Protein AF-A0AAR5PXJ8-F1 (afdb_monomer_lite)

InterPro domains:
  IPR001152 Beta-thymosin [PF01290] (29-71)
  IPR001152 Beta-thymosin [PF01290] (79-110)
  IPR001152 Beta-thymosin [PF01290] (115-148)
  IPR001152 Beta-thymosin [PF01290] (153-185)
  IPR001152 Beta-thymosin [SM00152] (38-74)
  IPR001152 Beta-thymosin [SM00152] (76-112)
  IPR001152 Beta-thymosin [SM00152] (114-150)
  IPR001152 Beta-thymosin [SM00152] (152-186)
  IPR038386 Beta-thymosin superfamily [G3DSA:1.20.5.520] (36-72)
  IPR038386 Beta-thymosin superfamily [G3DSA:1.20.5.520] (73-110)
  IPR038386 Beta-thymosin superfamily [G3DSA:1.20.5.520] (111-148)
  IPR038386 Beta-thymosin superfamily [G3DSA:1.20.5.520] (149-186)

Sequence (186 aa):
MDWSRPSQCIDQMSSCAVPVAPAPPALKDLPKVAGDLKSELEGFSSSKLKNAETQEKIVLPSAEDLAAEKTEKALIEGIAKFDPAKLKHTETQEKNPLPDKDAVQQEKTHQNLLSGVEHFDKTTMKHAQTSEKIILPNTEVIEQEKAQSNLLSGIENFDSTKLKHAETQEKNPLPTKEVIDQEKSA

Organism: Dendroctonus ponderosae (NCBI:txid77166)

Radius of gyration: 66.38 Å; chains: 1; bounding box: 62×91×178 Å

pLDDT: mean 80.28, std 14.01, range [38.31, 96.25]

Foldseek 3Di:
DDDDDDDDDPDDDPDDDDPPDDDDDDPVRDDDDPPVNVVCVVPDDPVPDDDDDDDPPPDDQDPVNVVVVVVVVVVVVCVVPDDCVPDDDDDDDPPPDDDDPVRVVVVVVVVVVVVCVVPPDPVPDDDDDDDDPPPDPDPVRVVVVVVVVVVVVCVVPPDPVPDDDDDDDDPPPDDDPVNVVVVVVD

Structure (mmCIF, N/CA/C/O backbone):
data_AF-A0AAR5PXJ8-F1
#
_entry.id   AF-A0AAR5PXJ8-F1
#
loop_
_atom_site.group_PDB
_atom_site.id
_atom_site.type_symbol
_atom_site.label_atom_id
_atom_site.label_alt_id
_atom_site.label_comp_id
_atom_site.label_asym_id
_atom_site.label_entity_id
_atom_site.label_seq_id
_atom_site.pdbx_PDB_ins_code
_atom_site.Cartn_x
_atom_site.Cartn_y
_atom_site.Cartn_z
_atom_site.occupancy
_atom_site.B_iso_or_equiv
_atom_site.auth_seq_id
_atom_site.auth_comp_id
_atom_site.auth_asym_id
_atom_site.auth_atom_id
_atom_site.pdbx_PDB_model_num
ATOM 1 N N . MET A 1 1 ? -10.181 6.495 -48.907 1.00 41.66 1 MET A N 1
ATOM 2 C CA . MET A 1 1 ? -10.551 7.835 -49.400 1.00 41.66 1 MET A CA 1
ATOM 3 C C . MET A 1 1 ? -11.146 7.652 -50.778 1.00 41.66 1 MET A C 1
ATOM 5 O O . MET A 1 1 ? -10.424 7.308 -51.701 1.00 41.66 1 MET A O 1
ATOM 9 N N . ASP A 1 2 ? -12.467 7.739 -50.852 1.00 40.75 2 ASP A N 1
ATOM 10 C CA . ASP A 1 2 ? -13.265 7.433 -52.036 1.00 40.75 2 ASP A CA 1
ATOM 11 C C . ASP A 1 2 ? -13.431 8.703 -52.886 1.00 40.75 2 ASP A C 1
ATOM 13 O O . ASP A 1 2 ? -13.904 9.727 -52.391 1.00 40.75 2 ASP A O 1
ATOM 17 N N . TRP A 1 3 ? -12.965 8.656 -54.135 1.00 46.03 3 TRP A N 1
ATOM 18 C CA . TRP A 1 3 ? -13.109 9.723 -55.128 1.00 46.03 3 TRP A CA 1
ATOM 19 C C . TRP A 1 3 ? -14.407 9.492 -55.911 1.00 46.03 3 TRP A C 1
ATOM 21 O O . TRP A 1 3 ? -14.430 8.891 -56.982 1.00 46.03 3 TRP A O 1
ATOM 31 N N . SER A 1 4 ? -15.497 9.998 -55.345 1.00 46.69 4 SER A N 1
ATOM 32 C CA . SER A 1 4 ? -16.840 10.070 -55.926 1.00 46.69 4 SER A CA 1
ATOM 33 C C . SER A 1 4 ? -17.132 11.561 -56.154 1.00 46.69 4 SER A C 1
ATOM 35 O O . SER A 1 4 ? -16.934 12.345 -55.234 1.00 46.69 4 SER A O 1
ATOM 37 N N . ARG A 1 5 ? -17.568 12.101 -57.295 1.00 53.62 5 ARG A N 1
ATOM 38 C CA . ARG A 1 5 ? -18.177 11.601 -58.539 1.00 53.62 5 ARG A CA 1
ATOM 39 C C . ARG A 1 5 ? -18.138 12.774 -59.569 1.00 53.62 5 ARG A C 1
ATOM 41 O O . ARG A 1 5 ? -17.521 13.794 -59.267 1.00 53.62 5 ARG A O 1
ATOM 48 N N . PRO A 1 6 ? -18.716 12.675 -60.785 1.00 53.62 6 PRO A N 1
ATOM 49 C CA . PRO A 1 6 ? -18.151 13.261 -61.995 1.00 53.62 6 PRO A CA 1
ATOM 50 C C . PRO A 1 6 ? -18.909 14.483 -62.539 1.00 53.62 6 PRO A C 1
ATOM 52 O O . PRO A 1 6 ? -20.057 14.743 -62.191 1.00 53.62 6 PRO A O 1
ATOM 55 N N . SER A 1 7 ? -18.222 15.163 -63.462 1.00 54.22 7 SER A N 1
ATOM 56 C CA . SER A 1 7 ? -18.708 16.016 -64.559 1.00 54.22 7 SER A CA 1
ATOM 57 C C . SER A 1 7 ? -20.232 16.151 -64.692 1.00 54.22 7 SER A C 1
ATOM 59 O O . SER A 1 7 ? -20.905 15.268 -65.225 1.00 54.22 7 SER A O 1
ATOM 61 N N . GLN A 1 8 ? -20.754 17.309 -64.291 1.00 52.06 8 GLN A N 1
ATOM 62 C CA . GLN A 1 8 ? -22.044 17.808 -64.747 1.00 52.06 8 GLN A CA 1
ATOM 63 C C . GLN A 1 8 ? -21.935 19.296 -65.092 1.00 52.06 8 GLN A C 1
ATOM 65 O O . GLN A 1 8 ? -21.474 20.103 -64.289 1.00 52.06 8 GLN A O 1
ATOM 70 N N . CYS A 1 9 ? -22.426 19.602 -66.293 1.00 45.09 9 CYS A N 1
ATOM 71 C CA . CYS A 1 9 ? -22.956 20.896 -66.715 1.00 45.09 9 CYS A CA 1
ATOM 72 C C . CYS A 1 9 ? -21.932 21.999 -67.030 1.00 45.09 9 CYS A C 1
ATOM 74 O O . CYS A 1 9 ? -21.864 23.030 -66.366 1.00 45.09 9 CYS A O 1
ATOM 76 N N . ILE A 1 10 ? -21.219 21.820 -68.146 1.00 52.34 10 ILE A N 1
ATOM 77 C CA . ILE A 1 10 ? -20.881 22.939 -69.036 1.00 52.34 10 ILE A CA 1
ATOM 78 C C . ILE A 1 10 ? -22.107 23.142 -69.923 1.00 52.34 10 ILE A C 1
ATOM 80 O O . ILE A 1 10 ? -22.265 22.409 -70.885 1.00 52.34 10 ILE A O 1
ATOM 84 N N . ASP A 1 11 ? -23.004 24.038 -69.529 1.00 50.59 11 ASP A N 1
ATOM 85 C CA . ASP A 1 11 ? -23.896 24.807 -70.410 1.00 50.59 11 ASP A CA 1
ATOM 86 C C . ASP A 1 11 ? -24.884 25.548 -69.508 1.00 50.59 11 ASP A C 1
ATOM 88 O O . ASP A 1 11 ? -25.846 24.946 -69.048 1.00 50.59 11 ASP A O 1
ATOM 92 N N . GLN A 1 12 ? -24.567 26.802 -69.155 1.00 53.12 12 GLN A N 1
ATOM 93 C CA . GLN A 1 12 ? -25.492 27.949 -69.105 1.00 53.12 12 GLN A CA 1
ATOM 94 C C . GLN A 1 12 ? -24.784 29.168 -68.475 1.00 53.12 12 GLN A C 1
ATOM 96 O O . GLN A 1 12 ? -25.080 29.582 -67.358 1.00 53.12 12 GLN A O 1
ATOM 101 N N . MET A 1 13 ? -23.848 29.787 -69.196 1.00 43.59 13 MET A N 1
ATOM 102 C CA . MET A 1 13 ? -23.391 31.147 -68.879 1.00 43.59 13 MET A CA 1
ATOM 103 C C . MET A 1 13 ? -23.861 32.084 -69.984 1.00 43.59 13 MET A C 1
ATOM 105 O O . MET A 1 13 ? -23.119 32.527 -70.854 1.00 43.59 13 MET A O 1
ATOM 109 N N . SER A 1 14 ? -25.166 32.346 -69.937 1.00 56.34 14 SER A N 1
ATOM 110 C CA . SER A 1 14 ? -25.780 33.490 -70.589 1.00 56.34 14 SER A CA 1
ATOM 111 C C . SER A 1 14 ? -25.512 34.738 -69.747 1.00 56.34 14 SER A C 1
ATOM 113 O O . SER A 1 14 ? -25.882 34.792 -68.578 1.00 56.34 14 SER A O 1
ATOM 115 N N . SER A 1 15 ? -24.941 35.750 -70.401 1.00 56.41 15 SER A N 1
ATOM 116 C CA . SER A 1 15 ? -25.080 37.173 -70.083 1.00 56.41 15 SER A CA 1
ATOM 117 C C . SER A 1 15 ? -24.477 37.686 -68.766 1.00 56.41 15 SER A C 1
ATOM 119 O O . SER A 1 15 ? -25.194 37.980 -67.815 1.00 56.41 15 SER A O 1
ATOM 121 N N . CYS A 1 16 ? -23.185 38.016 -68.813 1.00 38.31 16 CYS A N 1
ATOM 122 C CA . CYS A 1 16 ? -22.681 39.258 -68.221 1.00 38.31 16 CYS A CA 1
ATOM 123 C C . CYS A 1 16 ? -21.762 39.930 -69.247 1.00 38.31 16 CYS A C 1
ATOM 125 O O . CYS A 1 16 ? -20.748 39.361 -69.646 1.00 38.31 16 CYS A O 1
ATOM 127 N N . ALA A 1 17 ? -22.138 41.126 -69.701 1.00 55.94 17 ALA A N 1
ATOM 128 C CA . ALA A 1 17 ? -21.288 41.966 -70.529 1.00 55.94 17 ALA A CA 1
ATOM 129 C C . ALA A 1 17 ? -20.010 42.301 -69.745 1.00 55.94 17 ALA A C 1
ATOM 131 O O . ALA A 1 17 ? -20.057 43.015 -68.744 1.00 55.94 17 ALA A O 1
ATOM 132 N N . VAL A 1 18 ? -18.876 41.753 -70.181 1.00 49.53 18 VAL A N 1
ATOM 133 C CA . VAL A 1 18 ? -17.565 42.115 -69.640 1.00 49.53 18 VAL A CA 1
ATOM 134 C C . VAL A 1 18 ? -17.249 43.524 -70.150 1.00 49.53 18 VAL A C 1
ATOM 136 O O . VAL A 1 18 ? -17.271 43.733 -71.367 1.00 49.53 18 VAL A O 1
ATOM 139 N N . PRO A 1 19 ? -16.986 44.506 -69.272 1.00 53.78 19 PRO A N 1
ATOM 140 C CA . PRO A 1 19 ? -16.516 45.809 -69.712 1.00 53.78 19 PRO A CA 1
ATOM 141 C C . PRO A 1 19 ? -15.212 45.613 -70.488 1.00 53.78 19 PRO A C 1
ATOM 143 O O . PRO A 1 19 ? -14.282 44.971 -70.001 1.00 53.78 19 PRO A O 1
ATOM 146 N N . VAL A 1 20 ? -15.158 46.149 -71.708 1.00 52.81 20 VAL A N 1
ATOM 147 C CA . VAL A 1 20 ? -13.917 46.267 -72.480 1.00 52.81 20 VAL A CA 1
ATOM 148 C C . VAL A 1 20 ? -12.882 46.948 -71.586 1.00 52.81 20 VAL A C 1
ATOM 150 O O . VAL A 1 20 ? -13.023 48.120 -71.237 1.00 52.81 20 VAL A O 1
ATOM 153 N N . ALA A 1 21 ? -11.859 46.196 -71.179 1.00 54.09 21 ALA A N 1
ATOM 154 C CA . ALA A 1 21 ? -10.670 46.767 -70.571 1.00 54.09 21 ALA A CA 1
ATOM 155 C C . ALA A 1 21 ? -10.038 47.725 -71.597 1.00 54.09 21 ALA A C 1
ATOM 157 O O . ALA A 1 21 ? -9.929 47.356 -72.773 1.00 54.09 21 ALA A O 1
ATOM 158 N N . PRO A 1 22 ? -9.648 48.951 -71.207 1.00 63.47 22 PRO A N 1
ATOM 159 C CA . PRO A 1 22 ? -8.981 49.859 -72.126 1.00 63.47 22 PRO A CA 1
ATOM 160 C C . PRO A 1 22 ? -7.700 49.197 -72.645 1.00 63.47 22 PRO A C 1
ATOM 162 O O . PRO A 1 22 ? -6.952 48.579 -71.885 1.00 63.47 22 PRO A O 1
ATOM 165 N N . ALA A 1 23 ? -7.474 49.305 -73.955 1.00 66.31 23 ALA A N 1
ATOM 166 C CA . ALA A 1 23 ? -6.250 48.837 -74.591 1.00 66.31 23 ALA A CA 1
ATOM 167 C C . ALA A 1 23 ? -5.017 49.431 -73.876 1.00 66.31 23 ALA A C 1
ATOM 169 O O . ALA A 1 23 ? -5.089 50.577 -73.416 1.00 66.31 23 ALA A O 1
ATOM 170 N N . PRO A 1 24 ? -3.892 48.693 -73.778 1.00 64.69 24 PRO A N 1
ATOM 171 C CA . PRO A 1 24 ? -2.657 49.255 -73.247 1.00 64.69 24 PRO A CA 1
ATOM 172 C C . PRO A 1 24 ? -2.333 50.556 -74.001 1.00 64.69 24 PRO A C 1
ATOM 174 O O . PRO A 1 24 ? -2.459 50.578 -75.231 1.00 64.69 24 PRO A O 1
ATOM 177 N N . PRO A 1 25 ? -1.971 51.645 -73.295 1.00 67.25 25 PRO A N 1
ATOM 178 C CA . PRO A 1 25 ? -1.700 52.929 -73.928 1.00 67.25 25 PRO A CA 1
ATOM 179 C C . PRO A 1 25 ? -0.635 52.744 -75.007 1.00 67.25 25 PRO A C 1
ATOM 181 O O . PRO A 1 25 ? 0.381 52.077 -74.790 1.00 67.25 25 PRO A O 1
ATOM 184 N N . ALA A 1 26 ? -0.881 53.300 -76.194 1.00 72.06 26 ALA A N 1
ATOM 185 C CA . ALA A 1 26 ? 0.091 53.223 -77.271 1.00 72.06 26 ALA A CA 1
ATOM 186 C C . ALA A 1 26 ? 1.351 53.999 -76.858 1.00 72.06 26 ALA A C 1
ATOM 188 O O . ALA A 1 26 ? 1.280 54.924 -76.057 1.00 72.06 26 ALA A O 1
ATOM 189 N N . LEU A 1 27 ? 2.512 53.677 -77.436 1.00 67.38 27 LEU A N 1
ATOM 190 C CA . LEU A 1 27 ? 3.804 54.316 -77.111 1.00 67.38 27 LEU A CA 1
ATOM 191 C C . LEU A 1 27 ? 3.775 55.861 -77.109 1.00 67.38 27 LEU A C 1
ATOM 193 O O . LEU A 1 27 ? 4.568 56.502 -76.426 1.00 67.38 27 LEU A O 1
ATOM 197 N N . LYS A 1 28 ? 2.857 56.455 -77.878 1.00 73.19 28 LYS A N 1
ATOM 198 C CA . LYS A 1 28 ? 2.615 57.902 -77.972 1.00 73.19 28 LYS A CA 1
ATOM 199 C C . LYS A 1 28 ? 1.874 58.508 -76.769 1.00 73.19 28 LYS A C 1
ATOM 201 O O . LYS A 1 28 ? 1.961 59.717 -76.582 1.00 73.19 28 LYS A O 1
ATOM 206 N N . ASP A 1 29 ? 1.171 57.684 -75.997 1.00 72.00 29 ASP A N 1
ATOM 207 C CA . ASP A 1 29 ? 0.291 58.075 -74.892 1.00 72.00 29 ASP A CA 1
ATOM 208 C C . ASP A 1 29 ? 0.977 57.927 -73.518 1.00 72.00 29 ASP A C 1
ATOM 210 O O . ASP A 1 29 ? 0.410 58.313 -72.497 1.00 72.00 29 ASP A O 1
ATOM 214 N N . LEU A 1 30 ? 2.209 57.397 -73.470 1.00 77.88 30 LEU A N 1
ATOM 215 C CA . LEU A 1 30 ? 3.026 57.413 -72.257 1.00 77.88 30 LEU A CA 1
ATOM 216 C C . LEU A 1 30 ? 3.640 58.810 -72.042 1.00 77.88 30 LEU A C 1
ATOM 218 O O . LEU A 1 30 ? 4.073 59.448 -73.009 1.00 77.88 30 LEU A O 1
ATOM 222 N N . PRO A 1 31 ? 3.731 59.291 -70.787 1.00 78.12 31 PRO A N 1
ATOM 223 C CA . PRO A 1 31 ? 4.407 60.547 -70.489 1.00 78.12 31 PRO A CA 1
ATOM 224 C C . PRO A 1 31 ? 5.858 60.486 -70.979 1.00 78.12 31 PRO A C 1
ATOM 226 O O . PRO A 1 31 ? 6.591 59.538 -70.686 1.00 78.12 31 PRO A O 1
ATOM 229 N N . LYS A 1 32 ? 6.283 61.502 -71.740 1.00 76.69 32 LYS A N 1
ATOM 230 C CA . LYS A 1 32 ? 7.684 61.622 -72.156 1.00 76.69 32 LYS A CA 1
ATOM 231 C C . LYS A 1 32 ? 8.542 61.828 -70.912 1.00 76.69 32 LYS A C 1
ATOM 233 O O . LYS A 1 32 ? 8.291 62.749 -70.139 1.00 76.69 32 LYS A O 1
ATOM 238 N N . VAL A 1 33 ? 9.555 60.977 -70.745 1.00 79.12 33 VAL A N 1
ATOM 239 C CA . VAL A 1 33 ? 10.589 61.156 -69.718 1.00 79.12 33 VAL A CA 1
ATOM 240 C C . VAL A 1 33 ? 11.169 62.560 -69.878 1.00 79.12 33 VAL A C 1
ATOM 242 O O . VAL A 1 33 ? 11.521 62.953 -70.994 1.00 79.12 33 VAL A O 1
ATOM 245 N N . ALA A 1 34 ? 11.219 63.330 -68.788 1.00 79.19 34 ALA A N 1
ATOM 246 C CA . ALA A 1 34 ? 11.784 64.675 -68.812 1.00 79.19 34 ALA A CA 1
ATOM 247 C C . ALA A 1 34 ? 13.220 64.626 -69.365 1.00 79.19 34 ALA A C 1
ATOM 249 O O . ALA A 1 34 ? 13.968 63.693 -69.068 1.00 79.19 34 ALA A O 1
ATOM 250 N N . GLY A 1 35 ? 13.596 65.606 -70.192 1.00 77.81 35 GLY A N 1
ATOM 251 C CA . GLY A 1 35 ? 14.875 65.591 -70.917 1.00 77.81 35 GLY A CA 1
ATOM 252 C C . GLY A 1 35 ? 16.095 65.461 -70.002 1.00 77.81 35 GLY A C 1
ATOM 253 O O . GLY A 1 35 ? 17.054 64.772 -70.352 1.00 77.81 35 GLY A O 1
ATOM 254 N N . ASP A 1 36 ? 16.013 66.039 -68.804 1.00 80.88 36 ASP A N 1
ATOM 255 C CA . ASP A 1 36 ? 17.063 65.969 -67.786 1.00 80.88 36 ASP A CA 1
ATOM 256 C C . ASP A 1 36 ? 17.239 64.538 -67.251 1.00 80.88 36 ASP A C 1
ATOM 258 O O . ASP A 1 36 ? 18.348 64.013 -67.254 1.00 80.88 36 ASP A O 1
ATOM 262 N N . LEU A 1 37 ? 16.136 63.852 -66.917 1.00 84.81 37 LEU A N 1
ATOM 263 C CA . LEU A 1 37 ? 16.138 62.444 -66.491 1.00 84.81 37 LEU A CA 1
ATOM 264 C C . LEU A 1 37 ? 16.650 61.511 -67.592 1.00 84.81 37 LEU A C 1
ATOM 266 O O . LEU A 1 37 ? 17.375 60.560 -67.311 1.00 84.81 37 LEU A O 1
ATOM 270 N N . LYS A 1 38 ? 16.279 61.778 -68.851 1.00 83.25 38 LYS A N 1
ATOM 271 C CA . LYS A 1 38 ? 16.757 61.009 -70.008 1.00 83.25 38 LYS A CA 1
ATOM 272 C C . LYS A 1 38 ? 18.271 61.152 -70.170 1.00 83.25 38 LYS A C 1
ATOM 274 O O . LYS A 1 38 ? 18.950 60.153 -70.374 1.00 83.25 38 LYS A O 1
ATOM 279 N N . SER A 1 39 ? 18.791 62.369 -70.024 1.00 84.62 39 SER A N 1
ATOM 280 C CA . SER A 1 39 ? 20.227 62.652 -70.129 1.00 84.62 39 SER A CA 1
ATOM 281 C C . SER A 1 39 ? 21.011 62.057 -68.956 1.00 84.62 39 SER A C 1
ATOM 283 O O . SER A 1 39 ? 22.104 61.531 -69.149 1.00 84.62 39 SER A O 1
ATOM 285 N N . GLU A 1 40 ? 20.443 62.085 -67.748 1.00 86.38 40 GLU A N 1
ATOM 286 C CA . GLU A 1 40 ? 21.044 61.472 -66.564 1.00 86.38 40 GLU A CA 1
ATOM 287 C C . GLU A 1 40 ? 21.073 59.941 -66.663 1.00 86.38 40 GLU A C 1
ATOM 289 O O . GLU A 1 40 ? 22.094 59.349 -66.329 1.00 86.38 40 GLU A O 1
ATOM 294 N N . LEU A 1 41 ? 20.020 59.303 -67.198 1.00 83.19 41 LEU A N 1
ATOM 295 C CA . LEU A 1 41 ? 20.013 57.861 -67.486 1.00 83.19 41 LEU A CA 1
ATOM 296 C C . LEU A 1 41 ? 20.998 57.477 -68.598 1.00 83.19 41 LEU A C 1
ATOM 298 O O . LEU A 1 41 ? 21.687 56.469 -68.474 1.00 83.19 41 LEU A O 1
ATOM 302 N N . GLU A 1 42 ? 21.067 58.257 -69.681 1.00 85.00 42 GLU A N 1
ATOM 303 C CA . GLU A 1 42 ? 21.979 58.000 -70.806 1.00 85.00 42 GLU A CA 1
ATOM 304 C C . GLU A 1 42 ? 23.451 58.213 -70.412 1.00 85.00 42 GLU A C 1
ATOM 306 O O . GLU A 1 42 ? 24.329 57.496 -70.889 1.00 85.00 42 GLU A O 1
ATOM 311 N N . GLY A 1 43 ? 23.724 59.159 -69.507 1.00 86.31 43 GLY A N 1
ATOM 312 C CA . GLY A 1 43 ? 25.047 59.406 -68.925 1.00 86.31 43 GLY A CA 1
ATOM 313 C C . GLY A 1 43 ? 25.348 58.593 -67.662 1.00 86.31 43 GLY A C 1
ATOM 314 O O . GLY A 1 43 ? 26.442 58.717 -67.092 1.00 86.31 43 GLY A O 1
ATOM 315 N N . PHE A 1 44 ? 24.399 57.779 -67.189 1.00 88.00 44 PHE A N 1
ATOM 316 C CA . PHE A 1 44 ? 24.574 56.983 -65.984 1.00 88.00 44 PHE A CA 1
ATOM 317 C C . PHE A 1 44 ? 25.611 55.890 -66.233 1.00 88.00 44 PHE A C 1
ATOM 319 O O . PHE A 1 44 ? 25.423 54.977 -67.035 1.00 88.00 44 PHE A O 1
ATOM 326 N N . SER A 1 45 ? 26.726 55.962 -65.510 1.00 80.81 45 SER A N 1
ATOM 327 C CA . SER A 1 45 ? 27.753 54.930 -65.559 1.00 80.81 45 SER A CA 1
ATOM 328 C C . SER A 1 45 ? 27.507 53.930 -64.438 1.00 80.81 45 SER A C 1
ATOM 330 O O . SER A 1 45 ? 27.519 54.299 -63.263 1.00 80.81 45 SER A O 1
ATOM 332 N N . SER A 1 46 ? 27.324 52.659 -64.790 1.00 81.25 46 SER A N 1
ATOM 333 C CA . SER A 1 46 ? 27.113 51.567 -63.830 1.00 81.25 46 SER A CA 1
ATOM 334 C C . SER A 1 46 ? 28.268 51.396 -62.838 1.00 81.25 46 SER A C 1
ATOM 336 O O . SER A 1 46 ? 28.072 50.840 -61.764 1.00 81.25 46 SER A O 1
ATOM 338 N N . SER A 1 47 ? 29.449 51.939 -63.145 1.00 81.06 47 SER A N 1
ATOM 339 C CA . SER A 1 47 ? 30.610 51.989 -62.249 1.00 81.06 47 SER A CA 1
ATOM 340 C C . SER A 1 47 ? 30.411 52.885 -61.020 1.00 81.06 47 SER A C 1
ATOM 342 O O . SER A 1 47 ? 31.144 52.751 -60.045 1.00 81.06 47 SER A O 1
ATOM 344 N N . LYS A 1 48 ? 29.421 53.790 -61.042 1.00 84.38 48 LYS A N 1
ATOM 345 C CA . LYS A 1 48 ? 29.049 54.636 -59.895 1.00 84.38 48 LYS A CA 1
ATOM 346 C C . LYS A 1 48 ? 28.143 53.912 -58.894 1.00 84.38 48 LYS A C 1
ATOM 348 O O . LYS A 1 48 ? 27.902 54.440 -57.807 1.00 84.38 48 LYS A O 1
ATOM 353 N N . LEU A 1 49 ? 27.634 52.725 -59.236 1.00 84.38 49 LEU A N 1
ATOM 354 C CA . LEU A 1 49 ? 26.924 51.877 -58.284 1.00 84.38 49 LEU A CA 1
ATOM 355 C C . LEU A 1 49 ? 27.923 51.324 -57.265 1.00 84.38 49 LEU A C 1
ATOM 357 O O . LEU A 1 49 ? 28.982 50.813 -57.626 1.00 84.38 49 LEU A O 1
ATOM 361 N N . LYS A 1 50 ? 27.583 51.416 -55.975 1.00 86.50 50 LYS A N 1
ATOM 362 C CA . LYS A 1 50 ? 28.370 50.757 -54.928 1.00 86.50 50 LYS A CA 1
ATOM 363 C C . LYS A 1 50 ? 28.319 49.250 -55.161 1.00 86.50 50 LYS A C 1
ATOM 365 O O . LYS A 1 50 ? 27.244 48.707 -55.406 1.00 86.50 50 LYS A O 1
ATOM 370 N N . ASN A 1 51 ? 29.470 48.591 -55.056 1.00 81.31 51 ASN A N 1
ATOM 371 C CA . ASN A 1 51 ? 29.517 47.138 -55.099 1.00 81.31 51 ASN A CA 1
ATOM 372 C C . ASN A 1 51 ? 28.726 46.586 -53.900 1.00 81.31 51 ASN A C 1
ATOM 374 O O . ASN A 1 51 ? 28.959 47.003 -52.763 1.00 81.31 51 ASN A O 1
ATOM 378 N N . ALA A 1 52 ? 27.752 45.721 -54.166 1.00 77.19 52 ALA A N 1
ATOM 379 C CA . ALA A 1 52 ? 26.968 45.051 -53.142 1.00 77.19 52 ALA A CA 1
ATOM 380 C C . ALA A 1 52 ? 27.577 43.666 -52.929 1.00 77.19 52 ALA A C 1
ATOM 382 O O . ALA A 1 52 ? 27.404 42.773 -53.756 1.00 77.19 52 ALA A O 1
ATOM 383 N N . GLU A 1 53 ? 28.319 43.500 -51.837 1.00 73.50 53 GLU A N 1
ATOM 384 C CA . GLU A 1 53 ? 28.942 42.224 -51.503 1.00 73.50 53 GLU A CA 1
ATOM 385 C C . GLU A 1 53 ? 27.872 41.240 -51.019 1.00 73.50 53 GLU A C 1
ATOM 387 O O . GLU A 1 53 ? 27.365 41.322 -49.900 1.00 73.50 53 GLU A O 1
ATOM 392 N N . THR A 1 54 ? 27.469 40.330 -51.902 1.00 72.50 54 THR A N 1
ATOM 393 C CA . THR A 1 54 ? 26.534 39.256 -51.574 1.00 72.50 54 THR A CA 1
ATOM 394 C C . THR A 1 54 ? 27.300 38.125 -50.896 1.00 72.50 54 THR A C 1
ATOM 396 O O . THR A 1 54 ? 28.096 37.449 -51.544 1.00 72.50 54 THR A O 1
ATOM 399 N N . GLN A 1 55 ? 27.067 37.896 -49.601 1.00 66.38 55 GLN A N 1
ATOM 400 C CA . GLN A 1 55 ? 27.604 36.714 -48.925 1.00 66.38 55 GLN A CA 1
ATOM 401 C C . GLN A 1 55 ? 26.770 35.482 -49.287 1.00 66.38 55 GLN A C 1
ATOM 403 O O . GLN A 1 55 ? 25.646 35.309 -48.812 1.00 66.38 55 GLN A O 1
ATOM 408 N N . GLU A 1 56 ? 27.327 34.613 -50.126 1.00 68.62 56 GLU A N 1
ATOM 409 C CA . GLU A 1 56 ? 26.783 33.281 -50.365 1.00 68.62 56 GLU A CA 1
ATOM 410 C C . GLU A 1 56 ? 27.061 32.409 -49.133 1.00 68.62 56 GLU A C 1
ATOM 412 O O . GLU A 1 56 ? 28.185 31.985 -48.875 1.00 68.62 56 GLU A O 1
ATOM 417 N N . LYS A 1 57 ? 26.027 32.161 -48.323 1.00 69.19 57 LYS A N 1
ATOM 418 C CA . LYS A 1 57 ? 26.124 31.387 -47.075 1.00 69.19 57 LYS A CA 1
ATOM 419 C C . LYS A 1 57 ? 26.149 29.868 -47.322 1.00 69.19 57 LYS A C 1
ATOM 421 O O . LYS A 1 57 ? 25.545 29.112 -46.563 1.00 69.19 57 LYS A O 1
ATOM 426 N N . ILE A 1 58 ? 26.810 29.411 -48.385 1.00 67.19 58 ILE A N 1
ATOM 427 C CA . ILE A 1 58 ? 27.059 27.984 -48.617 1.00 67.19 58 ILE A CA 1
ATOM 428 C C . ILE A 1 58 ? 28.309 27.621 -47.819 1.00 67.19 58 ILE A C 1
ATOM 430 O O . ILE A 1 58 ? 29.434 27.660 -48.312 1.00 67.19 58 ILE A O 1
ATOM 434 N N . VAL A 1 59 ? 28.112 27.327 -46.536 1.00 72.06 59 VAL A N 1
ATOM 435 C CA . VAL A 1 59 ? 29.174 26.756 -45.708 1.00 72.06 59 VAL A CA 1
ATOM 436 C C . VAL A 1 59 ? 29.338 25.307 -46.147 1.00 72.06 59 VAL A C 1
ATOM 438 O O . VAL A 1 59 ? 28.389 24.525 -46.088 1.00 72.06 59 VAL A O 1
ATOM 441 N N . LEU A 1 60 ? 30.527 24.966 -46.640 1.00 76.00 60 LEU A N 1
ATOM 442 C CA . LEU A 1 60 ? 30.868 23.580 -46.939 1.00 76.00 60 LEU A CA 1
ATOM 443 C C . LEU A 1 60 ? 30.837 22.763 -45.639 1.00 76.00 60 LEU A C 1
ATOM 445 O O . LEU A 1 60 ? 31.234 23.298 -44.599 1.00 76.00 60 LEU A O 1
ATOM 449 N N . PRO A 1 61 ? 30.402 21.489 -45.683 1.00 82.44 61 PRO A N 1
ATOM 450 C CA . PRO A 1 61 ? 30.486 20.606 -44.526 1.00 82.44 61 PRO A CA 1
ATOM 451 C C . PRO A 1 61 ? 31.897 20.645 -43.943 1.00 82.44 61 PRO A C 1
ATOM 453 O O . PRO A 1 61 ? 32.885 20.563 -44.682 1.00 82.44 61 PRO A O 1
ATOM 456 N N . SER A 1 62 ? 31.998 20.805 -42.627 1.00 86.69 62 SER A N 1
ATOM 457 C CA . SER A 1 62 ? 33.290 20.815 -41.959 1.00 86.69 62 SER A CA 1
ATOM 458 C C . SER A 1 62 ? 33.905 19.411 -41.955 1.00 86.69 62 SER A C 1
ATOM 460 O O . SER A 1 62 ? 33.232 18.395 -42.153 1.00 86.69 62 SER A O 1
ATOM 462 N N . ALA A 1 63 ? 35.213 19.331 -41.704 1.00 88.00 63 ALA A N 1
ATOM 463 C CA . ALA A 1 63 ? 35.883 18.045 -41.520 1.00 88.00 63 ALA A CA 1
ATOM 464 C C . ALA A 1 63 ? 35.297 17.248 -40.337 1.00 88.00 63 ALA A C 1
ATOM 466 O O . ALA A 1 63 ? 35.325 16.018 -40.354 1.00 88.00 63 ALA A O 1
ATOM 467 N N . GLU A 1 64 ? 34.754 17.944 -39.335 1.00 89.31 64 GLU A N 1
ATOM 468 C CA . GLU A 1 64 ? 34.069 17.341 -38.193 1.00 89.31 64 GLU A CA 1
ATOM 469 C C . GLU A 1 64 ? 32.719 16.740 -38.605 1.00 89.31 64 GLU A C 1
ATOM 471 O O . GLU A 1 64 ? 32.449 15.589 -38.267 1.00 89.31 64 GLU A O 1
ATOM 476 N N . ASP A 1 65 ? 31.936 17.446 -39.429 1.00 90.00 65 ASP A N 1
ATOM 477 C CA . ASP A 1 65 ? 30.647 16.956 -39.941 1.00 90.00 65 ASP A CA 1
ATOM 478 C C . ASP A 1 65 ? 30.819 15.667 -40.758 1.00 90.00 65 ASP A C 1
ATOM 480 O O . ASP A 1 65 ? 30.092 14.694 -40.567 1.00 90.00 65 ASP A O 1
ATOM 484 N N . LEU A 1 66 ? 31.834 15.616 -41.627 1.00 89.56 66 LEU A N 1
ATOM 485 C CA . LEU A 1 66 ? 32.137 14.424 -42.428 1.00 89.56 66 LEU A CA 1
ATOM 486 C C . LEU A 1 66 ? 32.648 13.257 -41.574 1.00 89.56 66 LEU A C 1
ATOM 488 O O . LEU A 1 66 ? 32.368 12.091 -41.868 1.00 89.56 66 LEU A O 1
ATOM 492 N N . ALA A 1 67 ? 33.417 13.552 -40.524 1.00 89.94 67 ALA A N 1
ATOM 493 C CA . ALA A 1 67 ? 33.878 12.535 -39.589 1.00 89.94 67 ALA A CA 1
ATOM 494 C C . ALA A 1 67 ? 32.702 11.948 -38.797 1.00 89.94 67 ALA A C 1
ATOM 496 O O . ALA A 1 67 ? 32.607 10.724 -38.689 1.00 89.94 67 ALA A O 1
ATOM 497 N N . ALA A 1 68 ? 31.792 12.795 -38.309 1.00 92.50 68 ALA A N 1
ATOM 498 C CA . ALA A 1 68 ? 30.579 12.384 -37.611 1.00 92.50 68 ALA A CA 1
ATOM 499 C C . ALA A 1 68 ? 29.641 11.572 -38.518 1.00 92.50 68 ALA A C 1
ATOM 501 O O . ALA A 1 68 ? 29.179 10.501 -38.131 1.00 92.50 68 ALA A O 1
ATOM 502 N N . GLU A 1 69 ? 29.432 12.002 -39.764 1.00 93.56 69 GLU A N 1
ATOM 503 C CA . GLU A 1 69 ? 28.607 11.252 -40.715 1.00 93.56 69 GLU A CA 1
ATOM 504 C C . GLU A 1 69 ? 29.202 9.862 -40.996 1.00 93.56 69 GLU A C 1
ATOM 506 O O . GLU A 1 69 ? 28.486 8.864 -41.101 1.00 93.56 69 GLU A O 1
ATOM 511 N N . LYS A 1 70 ? 30.533 9.760 -41.084 1.00 93.38 70 LYS A N 1
ATOM 512 C CA . LYS A 1 70 ? 31.211 8.479 -41.303 1.00 93.38 70 LYS A CA 1
ATOM 513 C C . LYS A 1 70 ? 31.065 7.536 -40.109 1.00 93.38 70 LYS A C 1
ATOM 515 O O . LYS A 1 70 ? 30.898 6.333 -40.319 1.00 93.38 70 LYS A O 1
ATOM 520 N N . THR A 1 71 ? 31.148 8.043 -38.878 1.00 94.38 71 THR A N 1
ATOM 521 C CA . THR A 1 71 ? 30.961 7.211 -37.680 1.00 94.38 71 THR A CA 1
ATOM 522 C C . THR A 1 71 ? 29.510 6.766 -37.535 1.00 94.38 71 THR A C 1
ATOM 524 O O . THR A 1 71 ? 29.273 5.590 -37.259 1.00 94.38 71 THR A O 1
ATOM 527 N N . GLU A 1 72 ? 28.548 7.650 -37.803 1.00 95.25 72 GLU A N 1
ATOM 528 C CA . GLU A 1 72 ? 27.122 7.323 -37.805 1.00 95.25 72 GLU A CA 1
ATOM 529 C C . GLU A 1 72 ? 26.799 6.254 -38.856 1.00 95.25 72 GLU A C 1
ATOM 531 O O . GLU A 1 72 ? 26.208 5.221 -38.535 1.00 95.25 72 GLU A O 1
ATOM 536 N N . LYS A 1 73 ? 27.270 6.433 -40.097 1.00 95.19 73 LYS A N 1
ATOM 537 C CA . LYS A 1 73 ? 27.096 5.437 -41.164 1.00 95.19 73 LYS A CA 1
ATOM 5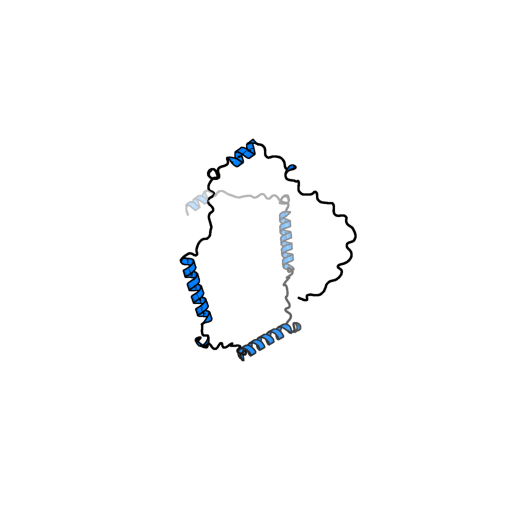38 C C . LYS A 1 73 ? 27.712 4.093 -40.798 1.00 95.19 73 LYS A C 1
ATOM 540 O O . LYS A 1 73 ? 27.069 3.062 -40.983 1.00 95.19 73 LYS A O 1
ATOM 545 N N . ALA A 1 74 ? 28.923 4.087 -40.240 1.00 94.94 74 ALA A N 1
ATOM 546 C CA . ALA A 1 74 ? 29.573 2.855 -39.801 1.00 94.94 74 ALA A CA 1
ATOM 547 C C . ALA A 1 74 ? 28.785 2.143 -38.687 1.00 94.94 74 ALA A C 1
ATOM 549 O O . ALA A 1 74 ? 28.684 0.915 -38.700 1.00 94.94 74 ALA A O 1
ATOM 550 N N . LEU A 1 75 ? 28.196 2.894 -37.751 1.00 95.25 75 LEU A N 1
ATOM 551 C CA . LEU A 1 75 ? 27.349 2.347 -36.692 1.00 95.25 75 LEU A CA 1
ATOM 552 C C . LEU A 1 75 ? 26.069 1.727 -37.264 1.00 95.25 75 LEU A C 1
ATOM 554 O O . LEU A 1 75 ? 25.749 0.582 -36.941 1.00 95.25 75 LEU A O 1
ATOM 558 N N . ILE A 1 76 ? 25.370 2.453 -38.140 1.00 95.62 76 ILE A N 1
ATOM 559 C CA . ILE A 1 76 ? 24.137 1.983 -38.786 1.00 95.62 76 ILE A CA 1
ATOM 560 C C . ILE A 1 76 ? 24.415 0.718 -39.598 1.00 95.62 76 ILE A C 1
ATOM 562 O O . ILE A 1 76 ? 23.696 -0.270 -39.464 1.00 95.62 76 ILE A O 1
ATOM 566 N N . GLU A 1 77 ? 25.481 0.705 -40.400 1.00 94.81 77 GLU A N 1
ATOM 567 C CA . GLU A 1 77 ? 25.880 -0.485 -41.149 1.00 94.81 77 GLU A CA 1
ATOM 568 C C . GLU A 1 77 ? 26.255 -1.653 -40.235 1.00 94.81 77 GLU A C 1
ATOM 570 O O . GLU A 1 77 ? 25.929 -2.799 -40.544 1.00 94.81 77 GLU A O 1
ATOM 575 N N . GLY A 1 78 ? 26.927 -1.379 -39.115 1.00 94.31 78 GLY A N 1
ATOM 576 C CA . GLY A 1 78 ? 27.282 -2.384 -38.118 1.00 94.31 78 GLY A CA 1
ATOM 577 C C . GLY A 1 78 ? 26.055 -3.043 -37.492 1.00 94.31 78 GLY A C 1
ATOM 578 O O . GLY A 1 78 ? 26.024 -4.264 -37.369 1.00 94.31 78 GLY A O 1
ATOM 579 N N . ILE A 1 79 ? 25.027 -2.255 -37.162 1.00 92.94 79 ILE A N 1
ATOM 580 C CA . ILE A 1 79 ? 23.745 -2.752 -36.639 1.00 92.94 79 ILE A CA 1
ATOM 581 C C . ILE A 1 79 ? 22.970 -3.497 -37.733 1.00 92.94 79 ILE A C 1
ATOM 583 O O . ILE A 1 79 ? 22.445 -4.576 -37.482 1.00 92.94 79 ILE A O 1
ATOM 587 N N . ALA A 1 80 ? 22.934 -2.973 -38.961 1.00 93.00 80 ALA A N 1
ATOM 588 C CA . ALA A 1 80 ? 22.227 -3.603 -40.077 1.00 93.00 80 ALA A CA 1
ATOM 589 C C . ALA A 1 80 ? 22.833 -4.960 -40.474 1.00 93.00 80 ALA A C 1
ATOM 591 O O . ALA A 1 80 ? 22.113 -5.873 -40.869 1.00 93.00 80 ALA A O 1
ATOM 592 N N . LYS A 1 81 ? 24.159 -5.098 -40.365 1.00 94.75 81 LYS A N 1
ATOM 593 C CA . LYS A 1 81 ? 24.901 -6.343 -40.628 1.00 94.75 81 LYS A CA 1
ATOM 594 C C . LYS A 1 81 ? 25.060 -7.208 -39.374 1.00 94.75 81 LYS A C 1
ATOM 596 O O . LYS A 1 81 ? 25.725 -8.246 -39.436 1.00 94.75 81 LYS A O 1
ATOM 601 N N . PHE A 1 82 ? 24.519 -6.777 -38.234 1.00 94.44 82 PHE A N 1
ATOM 602 C CA . PHE A 1 82 ? 24.638 -7.515 -36.989 1.00 94.44 82 PHE A CA 1
ATOM 603 C C . PHE A 1 82 ? 23.898 -8.845 -37.108 1.00 94.44 82 PHE A C 1
ATOM 605 O O . PHE A 1 82 ? 22.720 -8.895 -37.450 1.00 94.44 82 PHE A O 1
ATOM 612 N N . ASP A 1 83 ? 24.610 -9.929 -36.818 1.00 91.69 83 ASP A N 1
ATOM 613 C CA . ASP A 1 83 ? 24.053 -11.273 -36.848 1.00 91.69 83 ASP A CA 1
ATOM 614 C C . ASP A 1 83 ? 23.498 -11.625 -35.459 1.00 91.69 83 ASP A C 1
ATOM 616 O O . ASP A 1 83 ? 24.287 -11.857 -34.532 1.00 91.69 83 ASP A O 1
ATOM 620 N N . PRO A 1 84 ? 22.165 -11.689 -35.287 1.00 87.75 84 PRO A N 1
ATOM 621 C CA . PRO A 1 84 ? 21.558 -12.021 -34.005 1.00 87.75 84 PRO A CA 1
ATOM 622 C C . PRO A 1 84 ? 21.902 -13.442 -33.539 1.00 87.75 84 PRO A C 1
ATOM 624 O O 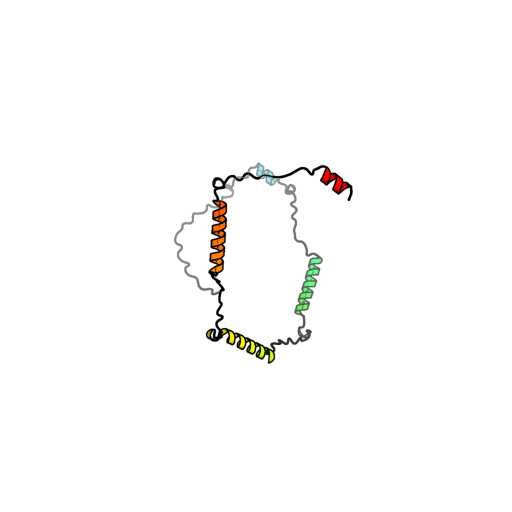. PRO A 1 84 ? 21.834 -13.702 -32.342 1.00 87.75 84 PRO A O 1
ATOM 627 N N . ALA A 1 85 ? 22.343 -14.345 -34.425 1.00 87.50 85 ALA A N 1
ATOM 628 C CA . ALA A 1 85 ? 22.792 -15.684 -34.038 1.00 87.50 85 ALA A CA 1
ATOM 629 C C . ALA A 1 85 ? 24.113 -15.673 -33.244 1.00 87.50 85 ALA A C 1
ATOM 631 O O . ALA A 1 85 ? 24.461 -16.663 -32.600 1.00 87.50 85 ALA A O 1
ATOM 632 N N . LYS A 1 86 ? 24.851 -14.552 -33.254 1.00 87.31 86 LYS A N 1
ATOM 633 C CA . LYS A 1 86 ? 26.052 -14.355 -32.425 1.00 87.31 86 LYS A CA 1
ATOM 634 C C . LYS A 1 86 ? 25.722 -13.947 -30.992 1.00 87.31 86 LYS A C 1
ATOM 636 O O . LYS A 1 86 ? 26.612 -13.985 -30.138 1.00 87.31 86 LYS A O 1
ATOM 641 N N . LEU A 1 87 ? 24.474 -13.561 -30.709 1.00 87.88 87 LEU A N 1
ATOM 642 C CA . LEU A 1 87 ? 24.028 -13.340 -29.340 1.00 87.88 87 LEU A CA 1
ATOM 643 C C . LEU A 1 87 ? 23.981 -14.678 -28.606 1.00 87.88 87 LEU A C 1
ATOM 645 O O . LEU A 1 87 ? 23.502 -15.686 -29.125 1.00 87.88 87 LEU A O 1
ATOM 649 N N . LYS A 1 88 ? 24.484 -14.696 -27.372 1.00 86.31 88 LYS A N 1
ATOM 650 C CA . LYS A 1 88 ? 24.303 -15.856 -26.500 1.00 86.31 88 LYS A CA 1
ATOM 651 C C . LYS A 1 88 ? 22.810 -16.013 -26.222 1.00 86.31 88 LYS A C 1
ATOM 653 O O . LYS A 1 88 ? 22.145 -15.038 -25.881 1.00 86.31 88 LYS A O 1
ATOM 658 N N . HIS A 1 89 ? 22.298 -17.233 -26.378 1.00 82.56 89 HIS A N 1
ATOM 659 C CA . HIS A 1 89 ? 20.931 -17.542 -25.987 1.00 82.56 89 HIS A CA 1
ATOM 660 C C . HIS A 1 89 ? 20.807 -17.376 -24.470 1.00 82.56 89 HIS A C 1
ATOM 662 O O . HIS A 1 89 ? 21.495 -18.062 -23.714 1.00 82.56 89 HIS A O 1
ATOM 668 N N . THR A 1 90 ? 19.947 -16.454 -24.048 1.00 80.38 90 THR A N 1
ATOM 669 C CA . THR A 1 90 ? 19.565 -16.279 -22.648 1.00 80.38 90 THR A CA 1
ATOM 670 C C . THR A 1 90 ? 18.143 -16.796 -22.502 1.00 80.38 90 THR A C 1
ATOM 672 O O . THR A 1 90 ? 17.208 -16.197 -23.029 1.00 80.38 90 THR A O 1
ATOM 675 N N . GLU A 1 91 ? 17.983 -17.918 -21.808 1.00 75.94 91 GLU A N 1
ATOM 676 C CA . GLU A 1 91 ? 16.674 -18.478 -21.485 1.00 75.94 91 GLU A CA 1
ATOM 677 C C . GLU A 1 91 ? 16.021 -17.624 -20.386 1.00 75.94 91 GLU A C 1
ATOM 679 O O . GLU A 1 91 ? 16.424 -17.658 -19.222 1.00 75.94 91 GLU A O 1
ATOM 684 N N . THR A 1 92 ? 15.031 -16.807 -20.749 1.00 72.25 92 THR A N 1
ATOM 685 C CA . THR A 1 92 ? 14.250 -16.029 -19.781 1.00 72.25 92 THR A CA 1
ATOM 686 C C . THR A 1 92 ? 13.180 -16.924 -19.163 1.00 72.25 92 THR A C 1
ATOM 688 O O . THR A 1 92 ? 12.151 -17.192 -19.778 1.00 72.25 92 THR A O 1
ATOM 691 N N . GLN A 1 93 ? 13.425 -17.400 -17.945 1.00 69.94 93 GLN A N 1
ATOM 692 C CA . GLN A 1 93 ? 12.453 -18.164 -17.161 1.00 69.94 93 GLN A CA 1
ATOM 693 C C . GLN A 1 93 ? 11.530 -17.199 -16.398 1.00 69.94 93 GLN A C 1
ATOM 695 O O . GLN A 1 93 ? 11.919 -16.656 -15.363 1.00 69.94 93 GLN A O 1
ATOM 700 N N . GLU A 1 94 ? 10.303 -16.994 -16.889 1.00 69.31 94 GLU A N 1
ATOM 701 C CA . GLU A 1 94 ? 9.234 -16.344 -16.122 1.00 69.31 94 GLU A CA 1
ATOM 702 C C . GLU A 1 94 ? 8.792 -17.292 -15.001 1.00 69.31 94 GLU A C 1
ATOM 704 O O . GLU A 1 94 ? 8.040 -18.249 -15.199 1.00 69.31 94 GLU A O 1
ATOM 709 N N . LYS A 1 95 ? 9.318 -17.071 -13.797 1.00 74.25 95 LYS A N 1
ATOM 710 C CA . LYS A 1 95 ? 8.904 -17.817 -12.612 1.00 74.25 95 LYS A CA 1
ATOM 711 C C . LYS A 1 95 ? 7.589 -17.223 -12.121 1.00 74.25 95 LYS A C 1
ATOM 713 O O . LYS A 1 95 ? 7.600 -16.263 -11.360 1.00 74.25 95 LYS A O 1
ATOM 718 N N . ASN A 1 96 ? 6.480 -17.847 -12.505 1.00 70.44 96 ASN A N 1
ATOM 719 C CA . ASN A 1 96 ? 5.191 -17.675 -11.841 1.00 70.44 96 ASN A CA 1
ATOM 720 C C . ASN A 1 96 ? 4.933 -18.905 -10.943 1.00 70.44 96 ASN A C 1
ATOM 722 O O . ASN A 1 96 ? 4.131 -19.772 -11.300 1.00 70.44 96 ASN A O 1
ATOM 726 N N . PRO A 1 97 ? 5.717 -19.098 -9.858 1.00 74.94 97 PRO A N 1
ATOM 727 C CA . PRO A 1 97 ? 5.570 -20.269 -9.011 1.00 74.94 97 PRO A CA 1
ATOM 728 C C . PRO A 1 97 ? 4.179 -20.257 -8.384 1.00 74.94 97 PRO A C 1
ATOM 730 O O . PRO A 1 97 ? 3.703 -19.227 -7.906 1.00 74.94 97 PRO A O 1
ATOM 733 N N . LEU A 1 98 ? 3.530 -21.421 -8.390 1.00 81.06 98 LEU A N 1
ATOM 734 C CA . LEU A 1 98 ? 2.287 -21.594 -7.655 1.00 81.06 98 LEU A CA 1
ATOM 735 C C . LEU A 1 98 ? 2.543 -21.316 -6.168 1.00 81.06 98 LEU A C 1
ATOM 737 O O . LEU A 1 98 ? 3.619 -21.670 -5.671 1.00 81.06 98 LEU A O 1
ATOM 741 N N . PRO A 1 99 ? 1.580 -20.701 -5.460 1.00 83.81 99 PRO A N 1
ATOM 742 C CA . PRO A 1 99 ? 1.690 -20.526 -4.023 1.00 83.81 99 PRO A CA 1
ATOM 743 C C . PRO A 1 99 ? 1.924 -21.885 -3.360 1.00 83.81 99 PRO A C 1
ATOM 745 O O . PRO A 1 99 ? 1.308 -22.892 -3.724 1.00 83.81 99 PRO A O 1
ATOM 748 N N . ASP A 1 100 ? 2.855 -21.914 -2.413 1.00 88.88 100 ASP A N 1
ATOM 749 C CA . ASP A 1 100 ? 3.176 -23.121 -1.671 1.00 88.88 100 ASP A CA 1
ATOM 750 C C . ASP A 1 100 ? 2.081 -23.452 -0.643 1.00 88.88 100 ASP A C 1
ATOM 752 O O . ASP A 1 100 ? 1.126 -22.703 -0.405 1.00 88.88 100 ASP A O 1
ATOM 756 N N . LYS A 1 101 ? 2.195 -24.637 -0.040 1.00 92.38 101 LYS A N 1
ATOM 757 C CA . LYS A 1 101 ? 1.230 -25.118 0.953 1.00 92.38 101 LYS A CA 1
ATOM 758 C C . LYS A 1 101 ? 1.121 -24.167 2.151 1.00 92.38 101 LYS A C 1
ATOM 760 O O . LYS A 1 101 ? 0.032 -24.032 2.709 1.00 92.38 101 LYS A O 1
ATOM 765 N N . ASP A 1 102 ? 2.222 -23.524 2.526 1.00 92.50 102 ASP A N 1
ATOM 766 C CA . ASP A 1 102 ? 2.277 -22.626 3.674 1.00 92.50 102 ASP A CA 1
ATOM 767 C C . ASP A 1 102 ? 1.552 -21.309 3.377 1.00 92.50 102 ASP A C 1
ATOM 769 O O . ASP A 1 102 ? 0.737 -20.882 4.193 1.00 92.50 102 ASP A O 1
ATOM 773 N N . ALA A 1 103 ? 1.732 -20.727 2.188 1.00 91.62 103 ALA A N 1
ATOM 774 C CA . ALA A 1 103 ? 1.000 -19.547 1.734 1.00 91.62 103 ALA A CA 1
ATOM 775 C C . ALA A 1 103 ? -0.514 -19.801 1.682 1.00 91.62 103 ALA A C 1
ATOM 777 O O . ALA A 1 103 ? -1.302 -19.004 2.190 1.00 91.62 103 ALA A O 1
ATOM 778 N N . VAL A 1 104 ? -0.935 -20.951 1.143 1.00 93.81 104 VAL A N 1
ATOM 779 C CA . VAL A 1 104 ? -2.359 -21.336 1.114 1.00 93.81 104 VAL A CA 1
ATOM 780 C C . VAL A 1 104 ? -2.914 -21.526 2.529 1.00 93.81 104 VAL A C 1
ATOM 782 O O . VAL A 1 104 ? -4.048 -21.136 2.818 1.00 93.81 104 VAL A O 1
ATOM 785 N N . GLN A 1 105 ? -2.133 -22.120 3.433 1.00 93.88 105 GLN A N 1
ATOM 786 C CA . GLN A 1 105 ? -2.557 -22.327 4.813 1.00 93.88 105 GLN A CA 1
ATOM 787 C C . GLN A 1 105 ? -2.657 -21.001 5.578 1.00 93.88 105 GLN A C 1
ATOM 789 O O . GLN A 1 105 ? -3.628 -20.806 6.310 1.00 93.88 105 GLN A O 1
ATOM 794 N N . GLN A 1 106 ? -1.705 -20.085 5.389 1.00 94.75 106 GLN A N 1
ATOM 795 C CA . GLN A 1 106 ? -1.743 -18.742 5.967 1.00 94.75 106 GLN A CA 1
ATOM 796 C C . GLN A 1 106 ? -2.977 -17.971 5.486 1.00 94.75 106 GLN A C 1
ATOM 798 O O . GLN A 1 106 ? -3.740 -17.472 6.314 1.00 94.75 106 GLN A O 1
ATOM 803 N N . GLU A 1 107 ? -3.249 -17.973 4.181 1.00 94.69 107 GLU A N 1
ATOM 804 C CA . GLU A 1 107 ? -4.440 -17.336 3.609 1.00 94.69 107 GLU A CA 1
ATOM 805 C C . GLU A 1 107 ? -5.729 -17.911 4.215 1.00 94.69 107 GLU A C 1
ATOM 807 O O . GLU A 1 107 ? -6.613 -17.178 4.660 1.00 94.69 107 GLU A O 1
ATOM 812 N N . LYS A 1 108 ? -5.810 -19.240 4.352 1.00 95.69 108 LYS A N 1
ATOM 813 C CA . LYS A 1 108 ? -6.955 -19.901 4.991 1.00 95.69 108 LYS A CA 1
ATOM 814 C C . LYS A 1 108 ? -7.128 -19.483 6.453 1.00 95.69 108 LYS A C 1
ATOM 816 O O . LYS A 1 108 ? -8.255 -19.288 6.906 1.00 95.69 108 LYS A O 1
ATOM 821 N N . THR A 1 109 ? -6.036 -19.357 7.209 1.00 95.06 109 THR A N 1
ATOM 822 C CA . THR A 1 109 ? -6.111 -18.879 8.599 1.00 95.06 109 THR A CA 1
ATOM 823 C C . THR A 1 109 ? -6.585 -17.431 8.681 1.00 95.06 109 THR A C 1
ATOM 825 O O . THR A 1 109 ? -7.390 -17.113 9.556 1.00 95.06 109 THR A O 1
ATOM 828 N N . HIS A 1 110 ? -6.154 -16.582 7.746 1.00 95.69 110 HIS A N 1
ATOM 829 C CA . HIS A 1 110 ? -6.557 -15.184 7.683 1.00 95.69 110 HIS A CA 1
ATOM 830 C C . HIS A 1 110 ? -8.049 -15.039 7.360 1.00 95.69 110 HIS A C 1
ATOM 832 O O . HIS A 1 110 ? -8.777 -14.380 8.102 1.00 95.69 110 HIS A O 1
ATOM 838 N N . GLN A 1 111 ? -8.522 -15.747 6.332 1.00 96.25 111 GLN A N 1
ATOM 839 C CA . GLN A 1 111 ? -9.939 -15.830 5.966 1.00 96.25 111 GLN A CA 1
ATOM 840 C C . GLN A 1 111 ? -10.812 -16.322 7.127 1.00 96.25 111 GLN A C 1
ATOM 842 O O . GLN A 1 111 ? -11.850 -15.733 7.424 1.00 96.25 111 GLN A O 1
ATOM 847 N N . ASN A 1 112 ? -10.380 -17.363 7.846 1.00 94.62 112 ASN A N 1
ATOM 848 C CA . ASN A 1 112 ? -11.127 -17.857 9.004 1.00 94.62 112 ASN A CA 1
ATOM 849 C C . ASN A 1 112 ? -11.238 -16.798 10.109 1.00 94.62 112 ASN A C 1
ATOM 851 O O . ASN A 1 112 ? -12.318 -16.614 10.666 1.00 94.62 112 ASN A O 1
ATOM 855 N N . LEU A 1 113 ? -10.151 -16.083 10.412 1.00 95.19 113 LEU A N 1
ATOM 856 C CA . LEU A 1 113 ? -10.163 -15.013 11.409 1.00 95.19 113 LEU A CA 1
ATOM 857 C C . LEU A 1 113 ? -11.120 -13.883 11.009 1.00 95.19 113 LEU A C 1
ATOM 859 O O . LEU A 1 113 ? -11.939 -13.462 11.824 1.00 95.19 113 LEU A O 1
ATOM 863 N N . LEU A 1 114 ? -11.038 -13.431 9.755 1.00 95.69 114 LEU A N 1
ATOM 864 C CA . LEU A 1 114 ? -11.924 -12.408 9.196 1.00 95.69 114 LEU A CA 1
ATOM 865 C C . LEU A 1 114 ? -13.388 -12.829 9.307 1.00 95.69 114 LEU A C 1
ATOM 867 O O . LEU A 1 114 ? -14.191 -12.099 9.882 1.00 95.69 114 LEU A O 1
ATOM 871 N N . SER A 1 115 ? -13.715 -14.036 8.838 1.00 94.06 115 SER A N 1
ATOM 872 C CA . SER A 1 115 ? -15.085 -14.553 8.876 1.00 94.06 115 SER A CA 1
ATOM 873 C C . SER A 1 115 ? -15.628 -14.666 10.306 1.00 94.06 115 SER A C 1
ATOM 875 O O . SER A 1 115 ? -16.787 -14.329 10.550 1.00 94.06 115 SER A O 1
ATOM 877 N N . GLY A 1 116 ? -14.785 -15.075 11.263 1.00 94.88 116 GLY A N 1
ATOM 878 C CA . GLY A 1 116 ? -15.144 -15.173 12.675 1.00 94.88 116 GLY A CA 1
ATOM 879 C C . GLY A 1 116 ? -15.423 -13.820 13.325 1.00 94.88 116 GLY A C 1
ATOM 880 O O . GLY A 1 116 ? -16.307 -13.736 14.171 1.00 94.88 116 GLY A O 1
ATOM 881 N N . VAL A 1 117 ? -14.710 -12.762 12.922 1.00 93.25 117 VAL A N 1
ATOM 882 C CA . VAL A 1 117 ? -14.963 -11.390 13.394 1.00 93.25 117 VAL A CA 1
ATOM 883 C C . VAL A 1 117 ? -16.198 -10.792 12.718 1.00 93.25 117 VAL A C 1
ATOM 885 O O . VAL A 1 117 ? -17.004 -10.153 13.390 1.00 93.25 117 VAL A O 1
ATOM 888 N N . GLU A 1 118 ? -16.369 -11.009 11.412 1.00 94.25 118 GLU A N 1
ATOM 889 C CA . GLU A 1 118 ? -17.512 -10.500 10.643 1.00 94.25 118 GLU A CA 1
ATOM 890 C C . GLU A 1 118 ? -18.843 -11.047 11.173 1.00 94.25 118 GLU A C 1
ATOM 892 O O . GLU A 1 118 ? -19.796 -10.294 11.371 1.00 94.25 118 GLU A O 1
ATOM 897 N N . HIS A 1 119 ? -18.887 -12.345 11.475 1.00 93.69 119 HIS A N 1
ATOM 898 C CA . HIS A 1 119 ? -20.085 -13.032 11.961 1.00 93.69 119 HIS A CA 1
ATOM 899 C C . HIS A 1 119 ? -20.110 -13.167 13.488 1.00 93.69 119 HIS A C 1
ATOM 901 O O . HIS A 1 119 ? -20.836 -14.003 14.031 1.00 93.69 119 HIS A O 1
ATOM 907 N N . PHE A 1 120 ? -19.307 -12.371 14.198 1.00 94.44 120 PHE A N 1
ATOM 908 C CA . PHE A 1 120 ? -19.224 -12.451 15.647 1.00 94.44 120 PHE A CA 1
ATOM 909 C C . PHE A 1 120 ? -20.543 -12.020 16.304 1.00 94.44 120 PHE A C 1
ATOM 911 O O . PHE A 1 120 ? -20.954 -10.856 16.234 1.00 94.44 120 PHE A O 1
ATOM 918 N N . ASP A 1 121 ? -21.191 -12.958 16.994 1.00 92.38 121 ASP A N 1
ATOM 919 C CA . ASP A 1 121 ? -22.426 -12.694 17.722 1.00 92.38 121 ASP A CA 1
ATOM 920 C C . ASP A 1 121 ? -22.151 -11.916 19.017 1.00 92.38 121 ASP A C 1
ATOM 922 O O . ASP A 1 121 ? -21.753 -12.466 20.048 1.00 92.38 121 ASP A O 1
ATOM 926 N N . LYS A 1 122 ? -22.425 -10.610 18.974 1.00 90.12 122 LYS A N 1
ATOM 927 C CA . LYS A 1 122 ? -22.281 -9.690 20.109 1.00 90.12 122 LYS A CA 1
ATOM 928 C C . LYS A 1 122 ? -23.150 -10.078 21.308 1.00 90.12 122 LYS A C 1
ATOM 930 O O . LYS A 1 122 ? -22.821 -9.680 22.421 1.00 90.12 122 LYS A O 1
ATOM 935 N N . THR A 1 123 ? -24.227 -10.845 21.117 1.00 88.56 123 THR A N 1
ATOM 936 C CA . THR A 1 123 ? -25.089 -11.294 22.224 1.00 88.56 123 THR A CA 1
ATOM 937 C C . THR A 1 123 ? -24.406 -12.330 23.118 1.00 88.56 123 THR A C 1
ATOM 939 O O . THR A 1 123 ? -24.770 -12.478 24.282 1.00 88.56 123 THR A O 1
ATOM 942 N N . THR A 1 124 ? -23.357 -12.993 22.617 1.00 88.75 124 THR A N 1
ATOM 943 C CA . THR A 1 124 ? -22.521 -13.919 23.398 1.00 88.75 124 THR A CA 1
ATOM 944 C C . THR A 1 124 ? -21.521 -13.202 24.311 1.00 88.75 124 THR A C 1
ATOM 946 O O . THR A 1 124 ? -20.920 -13.828 25.189 1.00 88.75 124 THR A O 1
ATOM 949 N N . MET A 1 125 ? -21.332 -11.885 24.146 1.00 88.88 125 MET A N 1
ATOM 950 C CA . MET A 1 125 ? -20.455 -11.108 25.017 1.00 88.88 125 MET A CA 1
ATOM 951 C C . MET A 1 125 ? -21.102 -10.898 26.384 1.00 88.88 125 MET A C 1
ATOM 953 O O . MET A 1 125 ? -22.261 -10.505 26.499 1.00 88.88 125 MET A O 1
ATOM 957 N N . LYS A 1 126 ? -20.320 -11.081 27.451 1.00 88.06 126 LYS A N 1
ATOM 958 C CA . LYS A 1 126 ? -20.762 -10.731 28.803 1.00 88.06 126 LYS A CA 1
ATOM 959 C C . LYS A 1 126 ? -20.977 -9.220 28.891 1.00 88.06 126 LYS A C 1
ATOM 961 O O . LYS A 1 126 ? -20.063 -8.449 28.599 1.00 88.06 126 LYS A O 1
ATOM 966 N N . HIS A 1 127 ? -22.157 -8.801 29.340 1.00 84.06 127 HIS A N 1
ATOM 967 C CA . HIS A 1 127 ? -22.412 -7.397 29.639 1.00 84.06 127 HIS A CA 1
ATOM 968 C C . HIS A 1 127 ? -21.519 -6.933 30.793 1.00 84.06 127 HIS A C 1
ATOM 970 O O . HIS A 1 127 ? -21.545 -7.498 31.887 1.00 84.06 127 HIS A O 1
ATOM 976 N N . ALA A 1 128 ? -20.732 -5.888 30.544 1.00 82.31 128 ALA A N 1
ATOM 977 C CA . ALA A 1 128 ? -20.017 -5.178 31.590 1.00 82.31 128 ALA A CA 1
ATOM 978 C C . ALA A 1 128 ? -20.977 -4.163 32.223 1.00 82.31 128 ALA A C 1
ATOM 980 O O . ALA A 1 128 ? -21.287 -3.135 31.624 1.00 82.31 128 ALA A O 1
ATOM 981 N N . GLN A 1 129 ? -21.469 -4.460 33.425 1.00 76.38 129 GLN A N 1
ATOM 982 C CA . GLN A 1 129 ? -22.234 -3.495 34.209 1.00 76.38 129 GLN A CA 1
ATOM 983 C C . GLN A 1 129 ? -21.256 -2.507 34.855 1.00 76.38 129 GLN A C 1
ATOM 985 O O . GLN A 1 129 ? -20.617 -2.815 35.860 1.00 76.38 129 GLN A O 1
ATOM 990 N N . THR A 1 130 ? -21.114 -1.321 34.269 1.00 74.81 130 THR A N 1
ATOM 991 C CA . THR A 1 130 ? -20.327 -0.234 34.859 1.00 74.81 130 THR A CA 1
ATOM 992 C C . THR A 1 130 ? -21.162 0.481 35.918 1.00 74.81 130 THR A C 1
ATOM 994 O O . THR A 1 130 ? -22.138 1.151 35.590 1.00 74.81 130 THR A O 1
ATOM 997 N N . SER A 1 131 ? -20.797 0.340 37.193 1.00 64.62 131 SER A N 1
ATOM 998 C CA . SER A 1 131 ? -21.360 1.149 38.278 1.00 64.62 131 SER A CA 1
ATOM 999 C C . SER A 1 131 ? -20.536 2.427 38.449 1.00 64.62 131 SER A C 1
ATOM 1001 O O . SER A 1 131 ? -19.403 2.368 38.931 1.00 64.62 131 SER A O 1
ATOM 1003 N N . GLU A 1 132 ? -21.095 3.577 38.084 1.00 68.50 132 GLU A N 1
ATOM 1004 C CA . GLU A 1 132 ? -20.562 4.874 38.502 1.00 68.50 132 GLU A CA 1
ATOM 1005 C C . GLU A 1 132 ? -20.850 5.051 40.000 1.00 68.50 132 GLU A C 1
ATOM 1007 O O . GLU A 1 132 ? -22.005 5.032 40.428 1.00 68.50 132 GLU A O 1
ATOM 1012 N N . LYS A 1 133 ? -19.807 5.168 40.831 1.00 69.69 133 LYS A N 1
ATOM 1013 C CA . LYS A 1 133 ? -19.979 5.460 42.260 1.00 69.69 133 LYS A CA 1
ATOM 1014 C C . LYS A 1 133 ? -20.317 6.939 42.448 1.00 69.69 133 LYS A C 1
ATOM 1016 O O . LYS A 1 133 ? -19.471 7.717 42.876 1.00 69.69 133 LYS A O 1
ATOM 1021 N N . ILE A 1 134 ? -21.565 7.313 42.187 1.00 63.41 134 ILE A N 1
ATOM 1022 C CA . ILE A 1 134 ? -22.139 8.536 42.752 1.00 63.41 134 ILE A CA 1
ATOM 1023 C C . ILE A 1 134 ? -22.479 8.212 44.209 1.00 63.41 134 ILE A C 1
ATOM 1025 O O . ILE A 1 134 ? -23.582 7.779 44.532 1.00 63.41 134 ILE A O 1
ATOM 1029 N N . ILE A 1 135 ? -21.492 8.325 45.097 1.00 69.94 135 ILE A N 1
ATOM 1030 C CA . ILE A 1 135 ? -21.753 8.272 46.537 1.00 69.94 135 ILE A CA 1
ATOM 1031 C C . ILE A 1 135 ? -22.419 9.596 46.897 1.00 69.94 135 ILE A C 1
ATOM 1033 O O . ILE A 1 135 ? -21.770 10.641 46.894 1.00 69.94 135 ILE A O 1
ATOM 1037 N N . LEU A 1 136 ? -23.725 9.557 47.157 1.00 69.00 136 LEU A N 1
ATOM 1038 C CA . LEU A 1 136 ? -24.403 10.664 47.821 1.00 69.00 136 LEU A CA 1
ATOM 1039 C C . LEU A 1 136 ? -23.704 10.890 49.171 1.00 69.00 136 LEU A C 1
ATOM 1041 O O . LEU A 1 136 ? -23.397 9.903 49.848 1.00 69.00 136 LEU A O 1
ATOM 1045 N N . PRO A 1 137 ? -23.410 12.142 49.560 1.00 76.25 137 PRO A N 1
ATOM 1046 C CA . PRO A 1 137 ? -22.812 12.410 50.859 1.00 76.25 137 PRO A CA 1
ATOM 1047 C C . PRO A 1 137 ? -23.700 11.810 51.955 1.00 76.25 137 PRO A C 1
ATOM 1049 O O . PRO A 1 137 ? -24.918 11.997 51.957 1.00 76.25 137 PRO A O 1
ATOM 1052 N N . ASN A 1 138 ? -23.087 11.043 52.859 1.00 80.94 138 ASN A N 1
ATOM 1053 C CA . ASN A 1 138 ? -23.799 10.403 53.961 1.00 80.94 138 ASN A CA 1
ATOM 1054 C C . ASN A 1 138 ? -24.430 11.465 54.873 1.00 80.94 138 ASN A C 1
ATOM 1056 O O . ASN A 1 138 ? -23.918 12.580 54.988 1.00 80.94 138 ASN A O 1
ATOM 1060 N N . THR A 1 139 ? -25.502 11.101 55.580 1.00 83.94 139 THR A N 1
ATOM 1061 C CA . THR A 1 139 ? -26.205 11.992 56.518 1.00 83.94 139 THR A CA 1
ATOM 1062 C C . THR A 1 139 ? -25.262 12.641 57.535 1.00 83.94 139 THR A C 1
ATOM 1064 O O . THR A 1 139 ? -25.376 13.835 57.780 1.00 83.94 139 THR A O 1
ATOM 1067 N N . GLU A 1 140 ? -24.270 11.902 58.040 1.00 86.88 140 GLU A N 1
ATOM 1068 C CA . GLU A 1 140 ? -23.247 12.428 58.957 1.00 86.88 140 GLU A CA 1
ATOM 1069 C C . GLU A 1 140 ? -22.427 13.573 58.344 1.00 86.88 140 GLU A C 1
ATOM 1071 O O . GLU A 1 140 ? -22.177 14.577 59.005 1.00 86.88 140 GLU A O 1
ATOM 1076 N N . VAL A 1 141 ? -22.047 13.457 57.066 1.00 86.94 141 VAL A N 1
ATOM 1077 C CA . VAL A 1 141 ? -21.270 14.490 56.359 1.00 86.94 141 VAL A CA 1
ATOM 1078 C C . VAL A 1 141 ? -22.118 15.748 56.178 1.00 86.94 141 VAL A C 1
ATOM 1080 O O . VAL A 1 141 ? -21.638 16.854 56.409 1.00 86.94 141 VAL A O 1
ATOM 1083 N N . ILE A 1 142 ? -23.398 15.576 55.841 1.00 88.56 142 ILE A N 1
ATOM 1084 C CA . ILE A 1 142 ? -24.355 16.679 55.687 1.00 88.56 142 ILE A CA 1
ATOM 1085 C C . ILE A 1 142 ? -24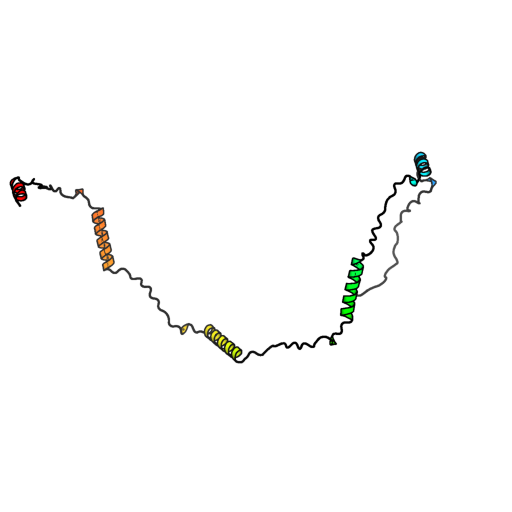.588 17.390 57.027 1.00 88.56 142 ILE A C 1
ATOM 1087 O O . ILE A 1 142 ? -24.619 18.619 57.088 1.00 88.56 142 ILE A O 1
ATOM 1091 N N . GLU A 1 143 ? -24.756 16.637 58.113 1.00 89.31 143 GLU A N 1
ATOM 1092 C CA . GLU A 1 143 ? -24.946 17.197 59.451 1.00 89.31 143 GLU A CA 1
ATOM 1093 C C . GLU A 1 143 ? -23.697 17.926 59.946 1.00 89.31 143 GLU A C 1
ATOM 1095 O O . GLU A 1 143 ? -23.812 19.021 60.500 1.00 89.31 143 GLU A O 1
ATOM 1100 N N . GLN A 1 144 ? -22.510 17.368 59.696 1.00 91.75 144 GLN A N 1
ATOM 1101 C CA . GLN A 1 144 ? -21.241 18.000 60.038 1.00 91.75 144 GLN A CA 1
ATOM 1102 C C . GLN A 1 144 ? -21.035 19.309 59.265 1.00 91.75 144 GLN A C 1
ATOM 1104 O O . GLN A 1 144 ? -20.685 20.323 59.871 1.00 91.75 144 GLN A O 1
ATOM 1109 N N . GLU A 1 145 ? -21.294 19.319 57.956 1.00 91.12 145 GLU A N 1
ATOM 1110 C CA . GLU A 1 145 ? -21.190 20.522 57.122 1.00 91.12 145 GLU A CA 1
ATOM 1111 C C . GLU A 1 145 ? -22.204 21.588 57.557 1.00 91.12 145 GLU A C 1
ATOM 1113 O O . GLU A 1 145 ? -21.862 22.762 57.708 1.00 91.12 145 GLU A O 1
ATOM 1118 N N . LYS A 1 146 ? -23.441 21.184 57.864 1.00 92.81 146 LYS A N 1
ATOM 1119 C CA . LYS A 1 146 ? -24.472 22.086 58.388 1.00 92.81 146 LYS A CA 1
ATOM 1120 C C . LYS A 1 146 ? -24.086 22.669 59.748 1.00 92.81 146 LYS A C 1
ATOM 1122 O O . LYS A 1 146 ? -24.282 23.860 59.982 1.00 92.81 146 LYS A O 1
ATOM 1127 N N . ALA A 1 147 ? -23.536 21.856 60.649 1.00 93.19 147 ALA A N 1
ATOM 1128 C CA . ALA A 1 147 ? -23.061 22.313 61.952 1.00 93.19 147 ALA A CA 1
ATOM 1129 C C . ALA A 1 147 ? -21.900 23.306 61.808 1.00 93.19 147 ALA A C 1
ATOM 1131 O O . ALA A 1 147 ? -21.901 24.352 62.459 1.00 93.19 147 ALA A O 1
ATOM 1132 N N . GLN A 1 148 ? -20.951 23.014 60.916 1.00 95.25 148 GLN A N 1
ATOM 1133 C CA . GLN A 1 148 ? -19.842 23.907 60.606 1.00 95.25 148 GLN A CA 1
ATOM 1134 C C . GLN A 1 148 ? -20.353 25.233 60.025 1.00 95.25 148 GLN A C 1
ATOM 1136 O O . GLN A 1 148 ? -19.995 26.297 60.524 1.00 95.25 148 GLN A O 1
ATOM 1141 N N . SER A 1 149 ? -21.239 25.184 59.031 1.00 94.31 149 SER A N 1
ATOM 1142 C CA . SER A 1 149 ? -21.839 26.371 58.415 1.00 94.31 149 SER A CA 1
ATOM 1143 C C . SER A 1 149 ? -22.559 27.250 59.447 1.00 94.31 149 SER A C 1
ATOM 1145 O O . SER A 1 149 ? -22.320 28.457 59.512 1.00 94.31 149 SER A O 1
ATOM 1147 N N . ASN A 1 150 ? -23.354 26.642 60.335 1.00 93.12 150 ASN A N 1
ATOM 1148 C CA . ASN A 1 150 ? -24.025 27.361 61.417 1.00 93.12 150 ASN A CA 1
ATOM 1149 C C . ASN A 1 150 ? -23.028 28.031 62.374 1.00 93.12 150 ASN A C 1
ATOM 1151 O O . ASN A 1 150 ? -23.227 29.187 62.745 1.00 93.12 150 ASN A O 1
ATOM 1155 N N . LEU A 1 151 ? -21.946 27.342 62.749 1.00 94.81 151 LEU A N 1
ATOM 1156 C CA . LEU A 1 151 ? -20.903 27.903 63.609 1.00 94.81 151 LEU A CA 1
ATOM 1157 C C . LEU A 1 151 ? -20.234 29.121 62.962 1.00 94.81 151 LEU A C 1
ATOM 1159 O O . LEU A 1 151 ? -20.118 30.161 63.610 1.00 94.81 151 LEU A O 1
ATOM 1163 N N . LEU A 1 152 ? -19.839 29.013 61.689 1.00 95.62 152 LEU A N 1
ATOM 1164 C CA . LEU A 1 152 ? -19.250 30.136 60.957 1.00 95.62 152 LEU A CA 1
ATOM 1165 C C . LEU A 1 152 ? -20.218 31.318 60.880 1.00 95.62 152 LEU A C 1
ATOM 1167 O O . LEU A 1 152 ? -19.824 32.435 61.201 1.00 95.62 152 LEU A O 1
ATOM 1171 N N . SER A 1 153 ? -21.488 31.072 60.547 1.00 93.12 153 SER A N 1
ATOM 1172 C CA . SER A 1 153 ? -22.499 32.134 60.479 1.00 93.12 153 SER A CA 1
ATOM 1173 C C . SER A 1 153 ? -22.718 32.823 61.831 1.00 93.12 153 SER A C 1
ATOM 1175 O O . SER A 1 153 ? -22.916 34.036 61.884 1.00 93.12 153 SER A O 1
ATOM 1177 N N . GLY A 1 154 ? -22.642 32.071 62.935 1.00 93.62 154 GLY A N 1
ATOM 1178 C CA . GLY A 1 154 ? -22.765 32.608 64.286 1.00 93.62 154 GLY A CA 1
ATOM 1179 C C . GLY A 1 154 ? -21.590 33.502 64.674 1.00 93.62 154 GLY A C 1
ATOM 1180 O O . GLY A 1 154 ? -21.808 34.500 65.353 1.00 93.62 154 GLY A O 1
ATOM 1181 N N . ILE A 1 155 ? -20.375 33.173 64.222 1.00 93.31 155 ILE A N 1
ATOM 1182 C CA . ILE A 1 155 ? -19.173 33.997 64.419 1.00 93.31 155 ILE A CA 1
ATOM 1183 C C . ILE A 1 155 ? -19.230 35.245 63.533 1.00 93.31 155 ILE A C 1
ATOM 1185 O O . ILE A 1 155 ? -18.986 36.345 64.020 1.00 93.31 155 ILE A O 1
ATOM 1189 N N . GLU A 1 156 ? -19.576 35.088 62.253 1.00 93.38 156 GLU A N 1
ATOM 1190 C CA . GLU A 1 156 ? -19.650 36.193 61.288 1.00 93.38 156 GLU A CA 1
ATOM 1191 C C . GLU A 1 156 ? -20.682 37.247 61.708 1.00 93.38 156 GLU A C 1
ATOM 1193 O O . GLU A 1 156 ? -20.421 38.443 61.629 1.00 93.38 156 GLU A O 1
ATOM 1198 N N . ASN A 1 157 ? -21.831 36.804 62.222 1.00 93.25 157 ASN A N 1
ATOM 1199 C CA . ASN A 1 157 ? -22.909 37.685 62.672 1.00 93.25 157 ASN A CA 1
ATOM 1200 C C . ASN A 1 157 ? -22.862 37.970 64.184 1.00 93.25 157 ASN A C 1
ATOM 1202 O O . ASN A 1 157 ? -23.853 38.439 64.757 1.00 93.25 157 ASN A O 1
ATOM 1206 N N . PHE A 1 158 ? -21.749 37.664 64.862 1.00 94.19 158 PHE A N 1
ATOM 1207 C CA . PHE A 1 158 ? -21.635 37.893 66.297 1.00 94.19 158 PHE A CA 1
ATOM 1208 C C . PHE A 1 158 ? -21.551 39.390 66.608 1.00 94.19 158 PHE A C 1
ATOM 1210 O O . PHE A 1 158 ? -20.602 40.082 66.245 1.00 94.19 158 PHE A O 1
ATOM 1217 N N . ASP A 1 159 ? -22.538 39.882 67.348 1.00 91.44 159 ASP A N 1
ATOM 1218 C CA . ASP A 1 159 ? -22.572 41.262 67.813 1.00 91.44 159 ASP A CA 1
ATOM 1219 C C . ASP A 1 159 ? -21.690 41.437 69.058 1.00 91.44 159 ASP A C 1
ATOM 1221 O O . ASP A 1 159 ? -22.073 41.083 70.178 1.00 91.44 159 ASP A O 1
ATOM 1225 N N . SER A 1 160 ? -20.508 42.024 68.863 1.00 89.06 160 SER A N 1
ATOM 1226 C CA . SER A 1 160 ? -19.543 42.292 69.931 1.00 89.06 160 SER A CA 1
ATOM 1227 C C . SER A 1 160 ? -20.066 43.247 71.006 1.00 89.06 160 SER A C 1
ATOM 1229 O O . SER A 1 160 ? -19.526 43.257 72.109 1.00 89.06 160 SER A O 1
ATOM 1231 N N . THR A 1 161 ? -21.117 44.031 70.736 1.00 90.38 161 THR A N 1
ATOM 1232 C CA . THR A 1 161 ? -21.710 44.935 71.738 1.00 90.38 161 THR A CA 1
ATOM 1233 C C . THR A 1 161 ? -22.477 44.187 72.830 1.00 90.38 161 THR A C 1
ATOM 1235 O O . THR A 1 161 ? -22.698 44.726 73.913 1.00 90.38 161 THR A O 1
ATOM 1238 N N . LYS A 1 162 ? -22.829 42.915 72.590 1.00 90.94 162 LYS A N 1
ATOM 1239 C CA . LYS A 1 162 ? -23.461 42.027 73.580 1.00 90.94 162 LYS A CA 1
ATOM 1240 C C . LYS A 1 162 ? -22.463 41.417 74.567 1.00 90.94 162 LYS A C 1
ATOM 1242 O O . LYS A 1 162 ? -22.883 40.747 75.514 1.00 90.94 162 LYS A O 1
ATOM 1247 N N . LEU A 1 163 ? -21.157 41.618 74.369 1.00 91.31 163 LEU A N 1
ATOM 1248 C CA . LEU A 1 163 ? -20.150 41.203 75.341 1.00 91.31 163 LEU A CA 1
ATOM 1249 C C . LEU A 1 163 ? -20.261 42.067 76.599 1.00 91.31 163 LEU A C 1
ATOM 1251 O O . LEU A 1 163 ? -20.238 43.295 76.546 1.00 91.31 163 LEU A O 1
ATOM 1255 N N . LYS A 1 164 ? -20.372 41.414 77.757 1.00 90.31 164 LYS A N 1
ATOM 1256 C CA . LYS A 1 164 ? -20.363 42.108 79.047 1.00 90.31 164 LYS A CA 1
ATOM 1257 C C . LYS A 1 164 ? -18.972 42.685 79.298 1.00 90.31 164 LYS A C 1
ATOM 1259 O O . LYS A 1 164 ? -17.975 42.007 79.058 1.00 90.31 164 LYS A O 1
ATOM 1264 N N . HIS A 1 165 ? -18.912 43.909 79.818 1.00 88.69 165 HIS A N 1
ATOM 1265 C CA . HIS A 1 165 ? -17.652 44.496 80.263 1.00 88.69 165 HIS A CA 1
ATOM 1266 C C . HIS A 1 165 ? -17.035 43.629 81.369 1.00 88.69 165 HIS A C 1
ATOM 1268 O O . HIS A 1 165 ? -17.711 43.287 82.341 1.00 88.69 165 HIS A O 1
ATOM 1274 N N . ALA A 1 166 ? -15.762 43.278 81.206 1.00 86.06 166 ALA A N 1
ATOM 1275 C CA . ALA A 1 166 ? -14.974 42.564 82.198 1.00 86.06 166 ALA A CA 1
ATOM 1276 C C . ALA A 1 166 ? -13.737 43.404 82.523 1.00 86.06 166 ALA A C 1
ATOM 1278 O O . ALA A 1 166 ? -12.918 43.674 81.645 1.00 86.06 166 ALA A O 1
ATOM 1279 N N . GLU A 1 167 ? -13.612 43.825 83.780 1.00 83.94 167 GLU A N 1
ATOM 1280 C CA . GLU A 1 167 ? -12.421 44.510 84.272 1.00 83.94 167 GLU A CA 1
ATOM 1281 C C . GLU A 1 167 ? -11.342 43.464 84.579 1.00 83.94 167 GLU A C 1
ATOM 1283 O O . GLU A 1 167 ? -11.470 42.661 85.505 1.00 83.94 167 GLU A O 1
ATOM 1288 N N . THR A 1 168 ? -10.280 43.434 83.77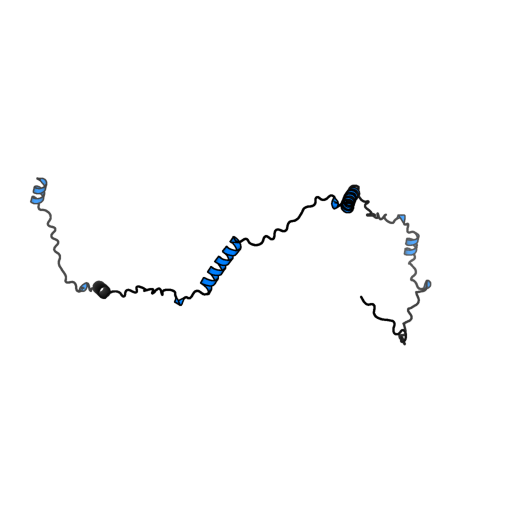7 1.00 83.06 168 THR A N 1
ATOM 1289 C CA . THR A 1 168 ? -9.141 42.538 83.994 1.00 83.06 168 THR A CA 1
ATOM 1290 C C . THR A 1 168 ? -8.133 43.194 84.934 1.00 83.06 168 THR 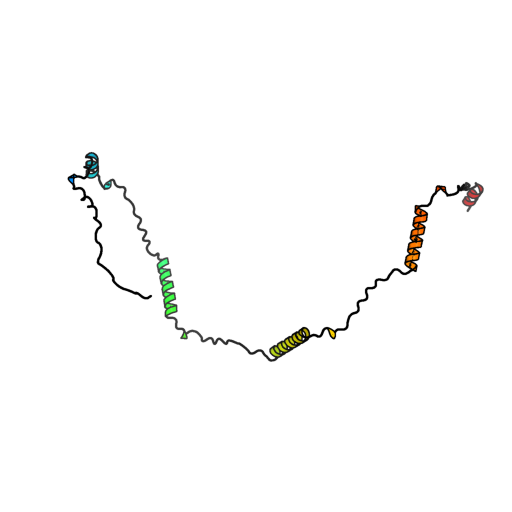A C 1
ATOM 1292 O O . THR A 1 168 ? -7.538 44.210 84.579 1.00 83.06 168 THR A O 1
ATOM 1295 N N . GLN A 1 169 ? -7.895 42.609 86.114 1.00 78.75 169 GLN A N 1
ATOM 1296 C CA . GLN A 1 169 ? -6.780 43.021 86.972 1.00 78.75 169 GLN A CA 1
ATOM 1297 C C . GLN A 1 169 ? -5.513 42.244 86.613 1.00 78.75 169 GLN A C 1
ATOM 1299 O O . GLN A 1 169 ? -5.319 41.110 87.051 1.00 78.75 169 GLN A O 1
ATOM 1304 N N . GLU A 1 170 ? -4.626 42.875 85.846 1.00 73.00 170 GLU A N 1
ATOM 1305 C CA . GLU A 1 170 ? -3.266 42.385 85.636 1.00 73.00 170 GLU A CA 1
ATOM 1306 C C . GLU A 1 170 ? -2.438 42.664 86.898 1.00 73.00 170 GLU A C 1
ATOM 1308 O O . GLU A 1 170 ? -1.966 43.774 87.147 1.00 73.00 170 GLU A O 1
ATOM 1313 N N . LYS A 1 171 ? -2.295 41.651 87.754 1.00 80.25 171 LYS A N 1
ATOM 1314 C CA . LYS A 1 171 ? -1.362 41.712 88.877 1.00 80.25 171 LYS A CA 1
ATOM 1315 C C . LYS A 1 171 ? 0.030 41.417 88.333 1.00 80.25 171 LYS A C 1
ATOM 1317 O O . LYS A 1 171 ? 0.435 40.264 88.275 1.00 80.25 171 LYS A O 1
ATOM 1322 N N . ASN A 1 172 ? 0.760 42.469 87.987 1.00 70.75 172 ASN A N 1
ATOM 1323 C CA . ASN A 1 172 ? 2.211 42.423 87.832 1.00 70.75 172 ASN A CA 1
ATOM 1324 C C . ASN A 1 172 ? 2.856 43.042 89.091 1.00 70.75 172 ASN A C 1
ATOM 1326 O O . ASN A 1 172 ? 3.297 44.193 89.057 1.00 70.75 172 ASN A O 1
ATOM 1330 N N . PRO A 1 173 ? 2.832 42.363 90.260 1.00 71.75 173 PRO A N 1
ATOM 1331 C CA . PRO A 1 173 ? 3.579 42.848 91.408 1.00 71.75 173 PRO A CA 1
ATOM 1332 C C . PRO A 1 173 ? 5.070 42.755 91.076 1.00 7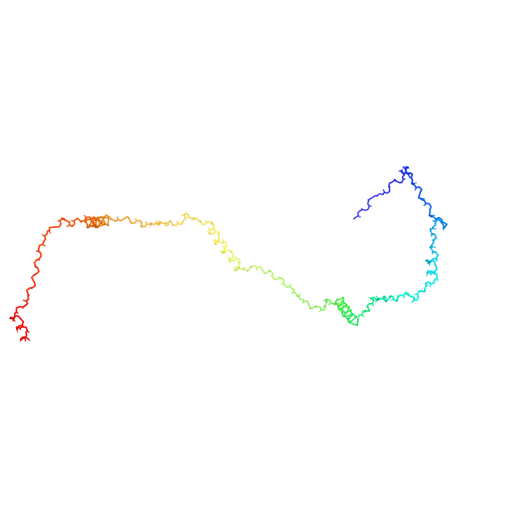1.75 173 PRO A C 1
ATOM 1334 O O . PRO A 1 173 ? 5.578 41.684 90.746 1.00 71.75 173 PRO A O 1
ATOM 1337 N N . LEU A 1 174 ? 5.768 43.889 91.149 1.00 72.94 174 LEU A N 1
ATOM 1338 C CA . LEU A 1 174 ? 7.223 43.906 91.042 1.00 72.94 174 LEU A CA 1
ATOM 1339 C C . LEU A 1 174 ? 7.807 43.009 92.149 1.00 72.94 174 LEU A C 1
ATOM 1341 O O . LEU A 1 174 ? 7.333 43.101 93.287 1.00 72.94 174 LEU A O 1
ATOM 1345 N N . PRO A 1 175 ? 8.808 42.158 91.848 1.00 79.19 175 PRO A N 1
ATOM 1346 C CA . PRO A 1 175 ? 9.432 41.307 92.852 1.00 79.19 175 PRO A CA 1
ATOM 1347 C C . PRO A 1 175 ? 9.914 42.150 94.032 1.00 79.19 175 PRO A C 1
ATOM 1349 O O . PRO A 1 175 ? 10.606 43.157 93.852 1.00 79.19 175 PRO A O 1
ATOM 1352 N N . THR A 1 176 ? 9.531 41.764 95.246 1.00 77.94 176 THR A N 1
ATOM 1353 C CA . THR A 1 176 ? 10.014 42.415 96.462 1.00 77.94 176 THR A CA 1
ATOM 1354 C C . THR A 1 176 ? 11.504 42.147 96.655 1.00 77.94 176 THR A C 1
ATOM 1356 O O . THR A 1 176 ? 12.040 41.130 96.210 1.00 77.94 176 THR A O 1
ATOM 1359 N N . LYS A 1 177 ? 12.194 43.076 97.327 1.00 79.06 177 LYS A N 1
ATOM 1360 C CA . LYS A 1 177 ? 13.647 43.015 97.524 1.00 79.06 177 LYS A CA 1
ATOM 1361 C C . LYS A 1 177 ? 14.085 41.709 98.199 1.00 79.06 177 LYS A C 1
ATOM 1363 O O . LYS A 1 177 ? 15.132 41.185 97.840 1.00 79.06 177 LYS A O 1
ATOM 1368 N N . GLU A 1 178 ? 13.271 41.154 99.101 1.00 77.75 178 GLU A N 1
ATOM 1369 C CA . GLU A 1 178 ? 13.571 39.870 99.743 1.00 77.75 178 GLU A CA 1
ATOM 1370 C C . GLU A 1 178 ? 13.686 38.728 98.727 1.00 77.75 178 GLU A C 1
ATOM 1372 O O . GLU A 1 178 ? 14.611 37.929 98.820 1.00 77.75 178 GLU A O 1
ATOM 1377 N N . VAL A 1 179 ? 12.791 38.681 97.733 1.00 79.44 179 VAL A N 1
ATOM 1378 C CA . VAL A 1 179 ? 12.810 37.652 96.680 1.00 79.44 179 VAL A CA 1
ATOM 1379 C C . VAL A 1 179 ? 14.069 37.798 95.828 1.00 79.44 179 VAL A C 1
ATOM 1381 O O . VAL A 1 179 ? 14.737 36.810 95.540 1.00 79.44 179 VAL A O 1
ATOM 1384 N N . ILE A 1 180 ? 14.444 39.037 95.499 1.00 81.62 180 ILE A N 1
ATOM 1385 C CA . ILE A 1 180 ? 15.645 39.330 94.707 1.00 81.62 180 ILE A CA 1
ATOM 1386 C C . ILE A 1 180 ? 16.921 38.919 95.460 1.00 81.62 180 ILE A C 1
ATOM 1388 O O . ILE A 1 180 ? 17.836 38.357 94.860 1.00 81.62 180 ILE A O 1
ATOM 1392 N N . ASP A 1 181 ? 17.008 39.190 96.763 1.00 81.19 181 ASP A N 1
ATOM 1393 C CA . ASP A 1 181 ? 18.189 38.851 97.565 1.00 81.19 181 ASP A CA 1
ATOM 1394 C C . ASP A 1 181 ? 18.293 37.332 97.818 1.00 81.19 181 ASP A C 1
ATOM 1396 O O . ASP A 1 181 ? 19.395 36.772 97.830 1.00 81.19 181 ASP A O 1
ATOM 1400 N N . GLN A 1 182 ? 17.156 36.642 97.954 1.00 78.25 182 GLN A N 1
ATOM 1401 C CA . GLN A 1 182 ? 17.103 35.184 98.079 1.00 78.25 182 GLN A CA 1
ATOM 1402 C C . GLN A 1 182 ? 17.565 34.483 96.791 1.00 78.25 182 GLN A C 1
ATOM 1404 O O . GLN A 1 182 ? 18.279 33.489 96.857 1.00 78.25 182 GLN A O 1
ATOM 1409 N N . GLU A 1 183 ? 17.236 35.036 95.622 1.00 77.25 183 GLU A N 1
ATOM 1410 C CA . GLU A 1 183 ? 17.695 34.516 94.327 1.00 77.25 183 GLU A CA 1
ATOM 1411 C C . GLU A 1 183 ? 19.175 34.829 94.059 1.00 77.25 183 GLU A C 1
ATOM 1413 O O . GLU A 1 183 ? 19.879 34.027 93.460 1.00 77.25 183 GLU A O 1
ATOM 1418 N N . LYS A 1 184 ? 19.686 35.968 94.550 1.00 78.00 184 LYS A N 1
ATOM 1419 C CA . LYS A 1 184 ? 21.117 36.312 94.452 1.00 78.00 184 LYS A CA 1
ATOM 1420 C C . LYS A 1 184 ? 22.032 35.477 95.348 1.00 78.00 184 LYS A C 1
ATOM 1422 O O . LYS A 1 184 ? 23.248 35.542 95.175 1.00 78.00 184 LYS A O 1
ATOM 1427 N N . SER A 1 185 ? 21.479 34.794 96.348 1.00 74.19 185 SER A N 1
ATOM 1428 C CA . SER A 1 185 ? 22.237 33.975 97.303 1.00 74.19 185 SER A CA 1
ATOM 1429 C C . SER A 1 185 ? 22.156 32.469 97.029 1.00 74.19 185 SER A C 1
ATOM 1431 O O . SER A 1 185 ? 22.832 31.707 97.724 1.00 74.19 185 SER A O 1
ATOM 1433 N N . ALA A 1 186 ? 21.374 32.057 96.026 1.00 61.41 186 ALA A N 1
ATOM 1434 C CA . ALA A 1 186 ? 21.370 30.714 95.447 1.00 61.41 186 ALA A CA 1
ATOM 1435 C C . ALA A 1 186 ? 22.397 30.601 94.308 1.00 61.41 186 ALA A C 1
ATOM 1437 O O . ALA A 1 186 ? 22.938 29.486 94.130 1.00 61.41 186 ALA A O 1
#

Secondary structure (DSSP, 8-state):
--------------------PPPPPPTTTSPPPPHHHHHHHHT--GGGSPP-------PPPPHHHHHHHHHHHHHHHHHHT--GGGSPP-------PPPPHHHHHHHHHHHHHHHHHHT--GGGSPP--------PPPHHHHHHHHHHHHHHHHHHT--GGGSPP-------PPPPHHHHHHHHT-